Protein AF-A0AAW2UDL0-F1 (afdb_monomer)

Structure (mmCIF, N/CA/C/O backbone):
data_AF-A0AAW2UDL0-F1
#
_entry.id   AF-A0AAW2UDL0-F1
#
loop_
_atom_site.group_PDB
_atom_site.id
_atom_site.type_symbol
_atom_site.label_atom_id
_atom_site.label_alt_id
_atom_site.label_comp_id
_atom_site.label_asym_id
_atom_site.label_entity_id
_atom_site.label_seq_id
_atom_site.pdbx_PDB_ins_code
_atom_site.Cartn_x
_atom_site.Cartn_y
_atom_site.Cartn_z
_atom_site.occupancy
_atom_site.B_iso_or_equiv
_atom_site.auth_seq_id
_atom_site.auth_comp_id
_atom_site.auth_asym_id
_atom_site.auth_atom_id
_atom_site.pdbx_PDB_model_num
ATOM 1 N N . MET A 1 1 ? 41.421 32.256 -3.569 1.00 48.69 1 MET A N 1
ATOM 2 C CA . MET A 1 1 ? 40.067 32.430 -3.010 1.00 48.69 1 MET A CA 1
ATOM 3 C C . MET A 1 1 ? 39.807 31.279 -2.052 1.00 48.69 1 MET A C 1
ATOM 5 O O . MET A 1 1 ? 39.767 30.154 -2.534 1.00 48.69 1 MET A O 1
ATOM 9 N N . PRO A 1 2 ? 39.757 31.493 -0.729 1.00 53.81 2 PRO A N 1
ATOM 10 C CA . PRO A 1 2 ? 39.300 30.466 0.198 1.00 53.81 2 PRO A CA 1
ATOM 11 C C . PRO A 1 2 ? 37.791 30.617 0.432 1.00 53.81 2 PRO A C 1
ATOM 13 O O . PRO A 1 2 ? 37.348 31.659 0.911 1.00 53.81 2 PRO A O 1
ATOM 16 N N . ASP A 1 3 ? 37.017 29.584 0.100 1.00 53.47 3 ASP A N 1
ATOM 17 C CA . ASP A 1 3 ? 35.595 29.523 0.437 1.00 53.47 3 ASP A CA 1
ATOM 18 C C . ASP A 1 3 ? 35.399 28.973 1.854 1.00 53.47 3 ASP A C 1
ATOM 20 O O . ASP A 1 3 ? 35.857 27.890 2.226 1.00 53.47 3 ASP A O 1
ATOM 24 N N . THR A 1 4 ? 34.703 29.778 2.647 1.00 53.41 4 THR A N 1
ATOM 25 C CA . THR A 1 4 ? 34.281 29.541 4.024 1.00 53.41 4 THR A CA 1
ATOM 26 C C . THR A 1 4 ? 33.245 28.416 4.083 1.00 53.41 4 THR A C 1
ATOM 28 O O . THR A 1 4 ? 32.127 28.572 3.596 1.00 53.41 4 THR A O 1
ATOM 31 N N . ILE A 1 5 ? 33.566 27.297 4.740 1.00 58.00 5 ILE A N 1
ATOM 32 C CA . ILE A 1 5 ? 32.572 26.263 5.065 1.00 58.00 5 ILE A CA 1
ATOM 33 C C . ILE A 1 5 ? 31.777 26.711 6.294 1.00 58.00 5 ILE A C 1
ATOM 35 O O . ILE A 1 5 ? 32.254 26.694 7.431 1.00 58.00 5 ILE A O 1
ATOM 39 N N . GLN A 1 6 ? 30.540 27.126 6.037 1.00 52.53 6 GLN A N 1
ATOM 40 C CA . GLN A 1 6 ? 29.560 27.502 7.042 1.00 52.53 6 GLN A CA 1
ATOM 41 C C . GLN A 1 6 ? 28.995 26.257 7.741 1.00 52.53 6 GLN A C 1
ATOM 43 O O . GLN A 1 6 ? 28.518 25.310 7.119 1.00 52.53 6 GLN A O 1
ATOM 48 N N . LYS A 1 7 ? 29.083 26.281 9.072 1.00 53.25 7 LYS A N 1
ATOM 49 C CA . LYS A 1 7 ? 28.625 25.252 10.009 1.00 53.25 7 LYS A CA 1
ATOM 50 C C . LYS A 1 7 ? 27.123 24.988 9.868 1.00 53.25 7 LYS A C 1
ATOM 52 O O . LYS A 1 7 ? 26.339 25.932 9.866 1.00 53.25 7 LYS 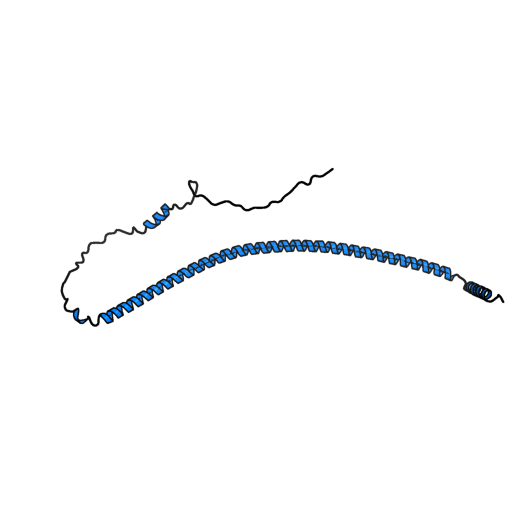A O 1
ATOM 57 N N . HIS A 1 8 ? 26.717 2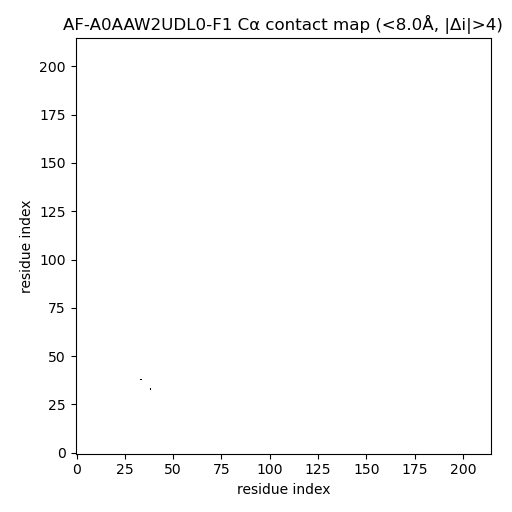3.721 9.927 1.00 50.22 8 HIS A N 1
ATOM 58 C CA . HIS A 1 8 ? 25.362 23.368 10.350 1.00 50.22 8 HIS A CA 1
ATOM 59 C C . HIS A 1 8 ? 25.405 22.156 11.288 1.00 50.22 8 HIS A C 1
ATOM 61 O O . HIS A 1 8 ? 25.568 21.015 10.864 1.00 50.22 8 HIS A O 1
ATOM 67 N N . VAL A 1 9 ? 25.283 22.416 12.591 1.00 48.56 9 VAL A N 1
ATOM 68 C CA . VAL A 1 9 ? 25.069 21.390 13.620 1.00 48.56 9 VAL A CA 1
ATOM 69 C C . VAL A 1 9 ? 23.562 21.166 13.716 1.00 48.56 9 VAL A C 1
ATOM 71 O O . VAL A 1 9 ? 22.813 22.111 13.956 1.00 48.56 9 VAL A O 1
ATOM 74 N N . SER A 1 10 ? 23.096 19.935 13.499 1.00 43.62 10 SER A N 1
ATOM 75 C CA . SER A 1 10 ? 21.690 19.573 13.704 1.00 43.62 10 SER A CA 1
ATOM 76 C C . SER A 1 10 ? 21.521 19.009 15.111 1.00 43.62 10 SER A C 1
ATOM 78 O O . SER A 1 10 ? 21.898 17.873 15.379 1.00 43.62 10 SER A O 1
ATOM 80 N N . SER A 1 11 ? 20.972 19.821 16.012 1.00 45.41 11 SER A N 1
ATOM 81 C CA . SER A 1 11 ? 20.570 19.399 17.353 1.00 45.41 11 SER A CA 1
ATOM 82 C C . SER A 1 11 ? 19.048 19.267 17.368 1.00 45.41 11 SER A C 1
ATOM 84 O O . SER A 1 11 ? 18.330 20.265 17.399 1.00 45.41 11 SER A O 1
ATOM 86 N N . ARG A 1 12 ? 18.539 18.035 17.267 1.00 43.25 12 ARG A N 1
ATOM 87 C CA . ARG A 1 12 ? 17.107 17.725 17.387 1.00 43.25 12 ARG A CA 1
ATOM 88 C C . ARG A 1 12 ? 16.865 17.001 18.707 1.00 43.25 12 ARG A C 1
ATOM 90 O O . ARG A 1 12 ? 16.790 15.780 18.736 1.00 43.25 12 ARG A O 1
ATOM 97 N N . HIS A 1 13 ? 16.716 17.766 19.783 1.00 41.25 13 HIS A N 1
ATOM 98 C CA . HIS A 1 13 ? 15.962 17.310 20.947 1.00 41.25 13 HIS A CA 1
ATOM 99 C C . HIS A 1 13 ? 14.576 17.964 20.867 1.00 41.25 13 HIS A C 1
ATOM 101 O O . HIS A 1 13 ? 14.466 19.172 20.679 1.00 41.25 13 HIS A O 1
ATOM 107 N N . ASN A 1 14 ? 13.517 17.162 20.920 1.00 45.75 14 ASN A N 1
ATOM 108 C CA . ASN A 1 14 ? 12.148 17.635 21.108 1.00 45.75 14 ASN A CA 1
ATOM 109 C C . ASN A 1 14 ? 11.547 16.782 22.223 1.00 45.75 14 ASN A C 1
ATOM 111 O O . ASN A 1 14 ? 10.955 15.738 21.968 1.00 45.75 14 ASN A O 1
ATOM 115 N N . THR A 1 15 ? 11.739 17.234 23.459 1.00 52.75 15 THR A N 1
ATOM 116 C CA . THR A 1 15 ? 11.020 16.731 24.630 1.00 52.75 15 THR A CA 1
ATOM 117 C C . THR A 1 15 ? 10.207 17.901 25.173 1.00 52.75 15 THR A C 1
ATOM 119 O O . THR A 1 15 ? 10.811 18.857 25.662 1.00 52.75 15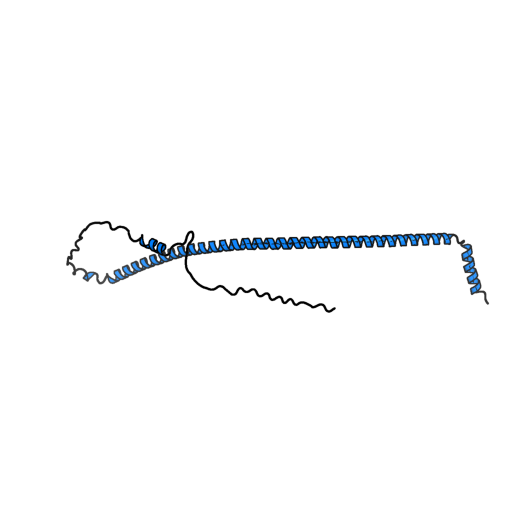 THR A O 1
ATOM 122 N N . PRO A 1 16 ? 8.865 17.894 25.104 1.00 46.72 16 PRO A N 1
ATOM 123 C CA . PRO A 1 16 ? 8.081 18.912 25.780 1.00 46.72 16 PRO A CA 1
ATOM 124 C C . PRO A 1 16 ? 8.011 18.563 27.271 1.00 46.72 16 PRO A C 1
ATOM 126 O O . PRO A 1 16 ? 7.140 17.826 27.725 1.00 46.72 16 PRO A O 1
ATOM 129 N N . ALA A 1 17 ? 8.958 19.099 28.038 1.00 51.66 17 ALA A N 1
ATOM 130 C CA . ALA A 1 17 ? 8.873 19.178 29.488 1.00 51.66 17 ALA A CA 1
ATOM 131 C C . ALA A 1 17 ? 8.087 20.439 29.866 1.00 51.66 17 ALA A C 1
ATOM 133 O O . ALA A 1 17 ? 8.669 21.512 29.990 1.00 51.66 17 ALA A O 1
ATOM 134 N N . ASN A 1 18 ? 6.762 20.321 29.980 1.00 44.25 18 ASN A N 1
ATOM 135 C CA . ASN A 1 18 ? 5.931 21.115 30.894 1.00 44.25 18 ASN A CA 1
ATOM 136 C C . ASN A 1 18 ? 4.449 20.841 30.642 1.00 44.25 18 ASN A C 1
ATOM 138 O O . ASN A 1 18 ? 3.959 21.155 29.557 1.00 44.25 18 ASN A O 1
ATOM 142 N N . ARG A 1 19 ? 3.742 20.344 31.665 1.00 44.38 19 ARG A N 1
ATOM 143 C CA . ARG A 1 19 ? 2.422 20.840 32.102 1.00 44.38 19 ARG A CA 1
ATOM 144 C C . ARG A 1 19 ? 1.893 19.987 33.256 1.00 44.38 19 ARG A C 1
ATOM 146 O O . ARG A 1 19 ? 1.116 19.062 33.054 1.00 44.38 19 ARG A O 1
ATOM 153 N N . SER A 1 20 ? 2.290 20.372 34.466 1.00 43.97 20 SER A N 1
ATOM 154 C CA . SER A 1 20 ? 1.545 20.081 35.692 1.00 43.97 20 SER A CA 1
ATOM 155 C C . SER A 1 20 ? 1.276 21.394 36.443 1.00 43.97 20 SER A C 1
ATOM 157 O O . SER A 1 20 ? 2.227 22.076 36.813 1.00 43.97 20 SER A O 1
ATOM 159 N N . GLY A 1 21 ? -0.016 21.693 36.673 1.00 43.59 21 GLY A N 1
ATOM 160 C CA . GLY A 1 21 ? -0.586 22.650 37.655 1.00 43.59 21 GLY A CA 1
ATOM 161 C C . GLY A 1 21 ? -0.938 24.068 37.148 1.00 43.59 21 GLY A C 1
ATOM 162 O O . GLY A 1 21 ? -0.302 24.505 36.189 1.00 43.59 21 GLY A O 1
ATOM 163 N N . PRO A 1 22 ? -1.879 24.835 37.773 1.00 40.44 22 PRO A N 1
ATOM 164 C CA . PRO A 1 22 ? -2.769 24.570 38.928 1.00 40.44 22 PRO A CA 1
ATOM 165 C C . PRO A 1 22 ? -4.287 24.881 38.686 1.00 40.44 22 PRO A C 1
ATOM 167 O O . PRO A 1 22 ? -4.697 25.246 37.589 1.00 40.44 22 PRO A O 1
ATOM 170 N N . LEU A 1 23 ? -5.124 24.698 39.724 1.00 42.41 23 LEU A N 1
ATOM 171 C CA . LEU A 1 23 ? -6.604 24.727 39.751 1.00 42.41 23 LEU A CA 1
ATOM 172 C C . LEU A 1 23 ? -7.252 26.127 40.003 1.00 42.41 23 LEU A C 1
ATOM 174 O O . LEU A 1 23 ? -6.928 26.751 41.007 1.00 42.41 23 LEU A O 1
ATOM 178 N N . THR A 1 24 ? -8.283 26.484 39.199 1.00 39.62 24 THR A N 1
ATOM 179 C CA . THR A 1 24 ? -9.466 27.400 39.431 1.00 39.62 24 THR A CA 1
ATOM 180 C C . THR A 1 24 ? -9.240 28.922 39.673 1.00 39.62 24 THR A C 1
ATOM 182 O O . THR A 1 24 ? -8.106 29.260 40.002 1.00 39.62 24 THR A O 1
ATOM 185 N N . PRO A 1 25 ? -10.239 29.867 39.589 1.00 45.94 25 PRO A N 1
ATOM 186 C CA . PRO A 1 25 ? -11.700 29.798 39.271 1.00 45.94 25 PRO A CA 1
ATOM 187 C C . PRO A 1 25 ? -12.302 30.918 38.320 1.00 45.94 25 PRO A C 1
ATOM 189 O O . PRO A 1 25 ? -11.629 31.896 38.015 1.00 45.94 25 PRO A O 1
ATOM 192 N N . THR A 1 26 ? -13.612 30.801 37.963 1.00 34.69 26 THR A N 1
ATOM 193 C CA . THR A 1 26 ? -14.608 31.877 37.572 1.00 34.69 26 THR A CA 1
ATOM 194 C C . THR A 1 26 ? -14.520 32.462 36.124 1.00 34.69 26 THR A C 1
ATOM 196 O O . THR A 1 26 ? -13.426 32.758 35.677 1.00 34.69 26 THR A O 1
ATOM 199 N N . SER A 1 27 ? -15.544 32.743 35.283 1.00 38.56 27 SER A N 1
ATOM 200 C CA . SER A 1 27 ? -17.025 32.649 35.256 1.00 38.56 27 SER A CA 1
ATOM 201 C C . SER A 1 27 ? -17.573 32.977 33.835 1.00 38.56 27 SER A C 1
ATOM 203 O O . SER A 1 27 ? -17.142 33.961 33.247 1.00 38.56 27 SER A O 1
ATOM 205 N N . ILE A 1 28 ? -18.577 32.197 33.396 1.00 43.19 28 ILE A N 1
ATOM 206 C CA . ILE A 1 28 ? -19.764 32.492 32.545 1.00 43.19 28 ILE A CA 1
ATOM 207 C C . ILE A 1 28 ? -19.562 32.984 31.094 1.00 43.19 28 ILE A C 1
ATOM 209 O O . ILE A 1 28 ? -19.355 34.166 30.849 1.00 43.19 28 ILE A O 1
ATOM 213 N N . ASP A 1 29 ? -19.798 32.077 30.132 1.00 42.06 29 ASP A N 1
ATOM 214 C CA . ASP A 1 29 ? -21.007 32.150 29.289 1.00 42.06 29 ASP A CA 1
ATOM 215 C C . ASP A 1 29 ? -21.342 30.783 28.645 1.00 42.06 29 ASP A C 1
ATOM 217 O O . ASP A 1 29 ? -20.491 30.146 28.028 1.00 42.06 29 ASP A O 1
ATOM 221 N N . GLY A 1 30 ? -22.597 30.340 28.791 1.00 43.38 30 GLY A N 1
ATOM 222 C CA . GLY A 1 30 ? -23.242 29.369 27.894 1.00 43.38 30 GLY A CA 1
ATOM 223 C C . GLY A 1 30 ? -23.089 27.858 28.157 1.00 43.38 30 GLY A C 1
ATOM 224 O O . GLY A 1 30 ? -22.257 27.194 27.553 1.00 43.38 30 GLY A O 1
ATOM 225 N N . SER A 1 31 ? -24.070 27.300 28.880 1.00 53.78 31 SER A N 1
ATOM 226 C CA . SER A 1 31 ? -24.643 25.946 28.704 1.00 53.78 31 SER A CA 1
ATOM 227 C C . SER A 1 31 ? -23.892 24.720 29.277 1.00 53.78 31 SER A C 1
ATOM 229 O O . SER A 1 31 ? -22.939 24.206 28.703 1.00 53.78 31 SER A O 1
ATOM 231 N N . ASN A 1 32 ? -24.506 24.146 30.327 1.00 48.69 32 ASN A N 1
ATOM 232 C CA . ASN A 1 32 ? -24.414 22.752 30.817 1.00 48.69 32 ASN A CA 1
ATOM 233 C C . ASN A 1 32 ? -23.348 22.401 31.874 1.00 48.69 32 ASN A C 1
ATOM 235 O O . ASN A 1 32 ? -22.761 21.320 31.833 1.00 48.69 32 ASN A O 1
ATOM 239 N N . THR A 1 33 ? -23.164 23.243 32.890 1.00 44.75 33 THR A N 1
ATOM 240 C CA . THR A 1 33 ? -22.473 22.850 34.131 1.00 44.75 33 THR A CA 1
ATOM 241 C C . THR A 1 33 ? -23.484 22.389 35.177 1.00 44.75 33 THR A C 1
ATOM 243 O O . THR A 1 33 ? -24.282 23.188 35.660 1.00 44.75 33 THR A O 1
ATOM 246 N N . ILE A 1 34 ? -23.459 21.100 35.515 1.00 53.41 34 ILE A N 1
ATOM 247 C CA . ILE A 1 34 ? -24.259 20.521 36.600 1.00 53.41 34 ILE A CA 1
ATOM 248 C C . ILE A 1 34 ? -23.704 21.054 37.925 1.00 53.41 34 ILE A C 1
ATOM 250 O O . ILE A 1 34 ? -22.555 20.784 38.277 1.00 53.41 34 ILE A O 1
ATOM 254 N N . ASP A 1 35 ? -24.514 21.845 38.620 1.00 54.66 35 ASP A N 1
ATOM 255 C CA . ASP A 1 35 ? -24.216 22.414 39.930 1.00 54.66 35 ASP A CA 1
ATOM 256 C C . ASP A 1 35 ? -24.215 21.301 40.995 1.00 54.66 35 ASP A C 1
ATOM 258 O O . ASP A 1 35 ? -25.175 20.539 41.128 1.00 54.66 35 ASP A O 1
ATOM 262 N N . ILE A 1 36 ? -23.119 21.183 41.749 1.00 60.16 36 ILE A N 1
ATOM 263 C CA . ILE A 1 36 ? -22.924 20.163 42.794 1.00 60.16 36 ILE A CA 1
ATOM 264 C C . ILE A 1 36 ? -23.954 20.306 43.928 1.00 60.16 36 ILE A C 1
ATOM 266 O O . ILE A 1 36 ? -24.254 19.322 44.606 1.00 60.16 36 ILE A O 1
ATOM 270 N N . THR A 1 37 ? -24.558 21.485 44.097 1.00 61.47 37 THR A N 1
ATOM 271 C CA . THR A 1 37 ? -25.650 21.693 45.062 1.00 61.47 37 THR A CA 1
ATOM 272 C C . THR A 1 37 ? -26.978 21.082 44.589 1.00 61.47 37 THR A C 1
ATOM 274 O O . THR A 1 37 ? -27.707 20.490 45.386 1.00 61.47 37 THR A O 1
ATOM 277 N N . GLN A 1 38 ? -27.241 21.083 43.279 1.00 55.66 38 GLN A N 1
ATOM 278 C CA . GLN A 1 38 ? -28.448 20.501 42.677 1.00 55.66 38 GLN A CA 1
ATOM 279 C C . GLN A 1 38 ? -28.467 18.960 42.775 1.00 55.66 38 GLN A C 1
ATOM 281 O O . GLN A 1 38 ? -29.529 18.337 42.834 1.00 55.66 38 GLN A O 1
ATOM 286 N N . LEU A 1 39 ? -27.289 18.326 42.867 1.00 54.44 39 LEU A N 1
ATOM 287 C CA . LEU A 1 39 ? -27.158 16.876 43.058 1.00 54.44 39 LEU A CA 1
ATOM 288 C C . LEU A 1 39 ? -27.522 16.424 44.487 1.00 54.44 39 LEU A C 1
ATOM 290 O O . LEU A 1 39 ? -27.986 15.299 44.673 1.00 54.44 39 LEU A O 1
ATOM 294 N N . GLN A 1 40 ? -27.363 17.292 45.491 1.00 50.88 40 GLN A N 1
ATOM 295 C CA . GLN A 1 40 ? -27.779 17.004 46.871 1.00 50.88 40 GLN A CA 1
ATOM 296 C C . GLN A 1 40 ? -29.289 17.197 47.073 1.00 50.88 40 GLN A C 1
ATOM 298 O O . GLN A 1 40 ? -29.906 16.461 47.846 1.00 50.88 40 GLN A O 1
ATOM 303 N N . GLU A 1 41 ? -29.910 18.106 46.321 1.00 52.44 41 GLU A N 1
ATOM 304 C CA . GLU A 1 41 ? -31.358 18.343 46.371 1.00 52.44 41 GLU A CA 1
ATOM 305 C C . GLU A 1 41 ? -32.175 17.154 45.823 1.00 52.44 41 GLU A C 1
ATOM 307 O O . GLU A 1 41 ? -33.243 16.831 46.347 1.00 52.44 41 GLU A O 1
ATOM 312 N N . CYS A 1 42 ? -31.631 16.397 44.860 1.00 48.97 42 CYS A N 1
ATOM 313 C CA . CYS A 1 42 ? -32.253 15.164 44.352 1.00 48.97 42 CYS A CA 1
ATOM 314 C C . CYS A 1 42 ? -32.277 13.996 45.359 1.00 48.97 42 CYS A C 1
ATOM 316 O O . CYS A 1 42 ? -32.993 13.016 45.134 1.00 48.97 42 CYS A O 1
ATOM 318 N N . HIS A 1 43 ? -31.542 14.074 46.474 1.00 47.75 43 HIS A N 1
ATOM 319 C CA . HIS A 1 43 ? -31.526 13.013 47.488 1.00 47.75 43 HIS A CA 1
ATOM 320 C C . HIS A 1 43 ? -32.502 13.230 48.653 1.00 47.75 43 HIS A C 1
ATOM 322 O O . HIS A 1 43 ? -32.837 12.262 49.338 1.00 47.75 43 HIS A O 1
ATOM 328 N N . LEU A 1 44 ? -33.020 14.447 48.848 1.00 54.59 44 LEU A N 1
ATOM 329 C CA . LEU A 1 44 ? -33.925 14.765 49.963 1.00 54.59 44 LEU A CA 1
ATOM 330 C C . LEU A 1 44 ? -35.412 14.604 49.610 1.00 54.59 44 LEU A C 1
ATOM 332 O O . LEU A 1 44 ? -36.223 14.320 50.488 1.00 54.59 44 LEU A O 1
ATOM 336 N N . ALA A 1 45 ? -35.775 14.635 48.324 1.00 49.09 45 ALA A N 1
ATOM 337 C CA . ALA A 1 45 ? -37.159 14.433 47.877 1.00 49.09 45 ALA A CA 1
ATOM 338 C C . ALA A 1 45 ? -37.703 13.002 48.098 1.00 49.09 45 ALA A C 1
ATOM 340 O O . ALA A 1 45 ? -38.884 12.745 47.879 1.00 49.09 45 ALA A O 1
ATOM 341 N N . LYS A 1 46 ? -36.866 12.056 48.550 1.00 47.88 46 LYS A N 1
ATOM 342 C CA . LYS A 1 46 ? -37.258 10.659 48.794 1.00 47.88 46 LYS A CA 1
ATOM 343 C C . LYS A 1 46 ? -37.575 10.323 50.258 1.00 47.88 46 LYS A C 1
ATOM 345 O O . LYS A 1 46 ? -37.854 9.161 50.545 1.00 47.88 46 LYS A O 1
ATOM 350 N N . LEU A 1 47 ? -37.561 11.310 51.163 1.00 50.28 47 LEU A N 1
ATOM 351 C CA . LEU A 1 47 ? -37.915 11.137 52.583 1.00 50.28 47 LEU A CA 1
ATOM 352 C C . LEU A 1 47 ? -39.150 11.933 53.048 1.00 50.28 47 LEU A C 1
ATOM 354 O O . LEU A 1 47 ? -39.538 11.813 54.205 1.00 50.28 47 LEU A O 1
ATOM 358 N N . GLN A 1 48 ? -39.839 12.658 52.163 1.00 49.44 48 GLN A N 1
ATOM 359 C CA . GLN A 1 48 ? -41.173 13.206 52.444 1.00 49.44 48 GLN A CA 1
ATOM 360 C C . GLN A 1 48 ? -42.253 12.405 51.706 1.00 49.44 48 GLN A C 1
ATOM 362 O O . GLN A 1 48 ? -42.851 12.859 50.735 1.00 49.44 48 GLN A O 1
ATOM 367 N N . VAL A 1 49 ? -42.533 11.199 52.201 1.00 43.84 49 VAL A N 1
ATOM 368 C CA . VAL A 1 49 ? -43.831 10.553 51.974 1.00 43.84 49 VAL A CA 1
ATOM 369 C C . VAL A 1 49 ? -44.625 10.664 53.269 1.00 43.84 49 VAL A C 1
ATOM 371 O O . VAL A 1 49 ? -44.377 9.946 54.229 1.00 43.84 49 VAL A O 1
ATOM 374 N N . GLY A 1 50 ? -45.566 11.607 53.263 1.00 40.00 50 GLY A N 1
ATOM 375 C CA . GLY A 1 50 ? -46.891 11.426 53.849 1.00 40.00 50 GLY A CA 1
ATOM 376 C C . GLY A 1 50 ? -46.984 11.298 55.365 1.00 40.00 50 GLY A C 1
ATOM 377 O O . GLY A 1 50 ? -47.237 10.219 55.887 1.00 40.00 50 GLY A O 1
ATOM 378 N N . SER A 1 51 ? -46.960 12.444 56.046 1.00 44.12 51 SER A N 1
ATOM 379 C CA . SER A 1 51 ? -47.845 12.655 57.191 1.00 44.12 51 SER A CA 1
ATOM 380 C C . SER A 1 51 ? -49.293 12.657 56.685 1.00 44.12 51 SER A C 1
ATOM 382 O O . SER A 1 51 ? -49.756 13.650 56.128 1.00 44.12 51 SER A O 1
ATOM 384 N N . THR A 1 52 ? -49.995 11.538 56.851 1.00 43.72 52 THR A N 1
ATOM 385 C CA . THR A 1 52 ? -51.462 11.485 56.847 1.00 43.72 52 THR A CA 1
ATOM 386 C C . THR A 1 52 ? -51.914 10.536 57.951 1.00 43.72 52 THR A C 1
ATOM 388 O O . THR A 1 52 ? -51.915 9.322 57.783 1.00 43.72 52 THR A O 1
ATOM 391 N N . GLN A 1 53 ? -52.216 11.129 59.106 1.00 49.03 53 GLN A N 1
ATOM 392 C CA . GLN A 1 53 ? -53.363 10.830 59.966 1.00 49.03 53 GLN A CA 1
ATOM 393 C C . GLN A 1 53 ? -54.019 9.447 59.761 1.00 49.03 53 GLN A C 1
ATOM 395 O O . GLN A 1 53 ? -54.869 9.285 58.888 1.00 49.03 53 GLN A O 1
ATOM 400 N N . PHE A 1 54 ? -53.711 8.484 60.634 1.00 39.88 54 PHE A N 1
ATOM 401 C CA . PHE A 1 54 ? -54.691 7.465 61.001 1.00 39.88 54 PHE A CA 1
ATOM 402 C C . PHE A 1 54 ? -54.643 7.185 62.506 1.00 39.88 54 PHE A C 1
ATOM 404 O O . PHE A 1 54 ? -53.669 6.677 63.049 1.00 39.88 54 PHE A O 1
ATOM 411 N N . ASP A 1 55 ? -55.718 7.675 63.105 1.00 36.44 55 ASP A N 1
ATOM 412 C CA . ASP A 1 55 ? -56.417 7.381 64.346 1.00 36.44 55 ASP A CA 1
ATOM 413 C C . ASP A 1 55 ? -55.767 6.590 65.495 1.00 36.44 55 ASP A C 1
ATOM 415 O O . ASP A 1 55 ? -55.231 5.489 65.360 1.00 36.44 55 ASP A O 1
ATOM 419 N N . SER A 1 56 ? -55.979 7.164 66.677 1.00 52.75 56 SER A N 1
ATOM 420 C CA . SER A 1 56 ? -55.839 6.555 67.990 1.00 52.75 56 SER A CA 1
ATOM 421 C C . SER A 1 56 ? -56.702 5.301 68.103 1.00 52.75 56 SER A C 1
ATOM 423 O O . SER A 1 56 ? -57.917 5.390 68.254 1.00 52.75 56 SER A O 1
ATOM 425 N N . VAL A 1 57 ? -56.071 4.132 68.190 1.00 41.69 57 VAL A N 1
ATOM 426 C CA . VAL A 1 57 ? -56.661 3.001 68.915 1.00 41.69 57 VAL A CA 1
ATOM 427 C C . VAL A 1 57 ? -55.658 2.508 69.941 1.00 41.69 57 VAL A C 1
ATOM 429 O O . VAL A 1 57 ? -54.736 1.742 69.668 1.00 41.69 57 VAL A O 1
ATOM 432 N N . THR A 1 58 ? -55.878 2.975 71.162 1.00 47.38 58 THR A N 1
ATOM 433 C CA . THR A 1 58 ? -55.441 2.371 72.413 1.00 47.38 58 THR A CA 1
ATOM 434 C C . THR A 1 58 ? -55.781 0.879 72.395 1.00 47.38 58 THR A C 1
ATOM 436 O O . THR A 1 58 ? -56.921 0.489 72.628 1.00 47.38 58 THR A O 1
ATOM 439 N N . SER A 1 59 ? -54.792 0.023 72.138 1.00 48.38 59 SER A N 1
ATOM 440 C CA . SER A 1 59 ? -54.882 -1.399 72.479 1.00 48.38 59 SER A CA 1
ATOM 441 C C . SER A 1 59 ? -54.120 -1.625 73.775 1.00 48.38 59 SER A C 1
ATOM 443 O O . SER A 1 59 ? -52.911 -1.828 73.812 1.00 48.38 59 SER A O 1
ATOM 445 N N . ASN A 1 60 ? -54.900 -1.468 74.836 1.00 43.78 60 ASN A N 1
ATOM 446 C CA . ASN A 1 60 ? -54.729 -1.930 76.202 1.00 43.78 60 ASN A CA 1
ATOM 447 C C . ASN A 1 60 ? -53.864 -3.207 76.315 1.00 43.78 60 ASN A C 1
ATOM 449 O O . ASN A 1 60 ? -54.363 -4.315 76.125 1.00 43.78 60 ASN A O 1
ATOM 453 N N . TRP A 1 61 ? -52.581 -3.061 76.659 1.00 45.22 61 TRP A N 1
ATOM 454 C CA . TRP A 1 61 ? -51.768 -4.177 77.144 1.00 45.22 61 TRP A CA 1
ATOM 455 C C . TRP A 1 61 ? -52.141 -4.428 78.605 1.00 45.22 61 TRP A C 1
ATOM 457 O O . TRP A 1 61 ? -51.620 -3.802 79.525 1.00 45.22 61 TRP A O 1
ATOM 467 N N . SER A 1 62 ? -53.110 -5.319 78.800 1.00 41.16 62 SER A N 1
ATOM 468 C CA . SER A 1 62 ? -53.468 -5.850 80.110 1.00 41.16 62 SER A CA 1
ATOM 469 C C . SER A 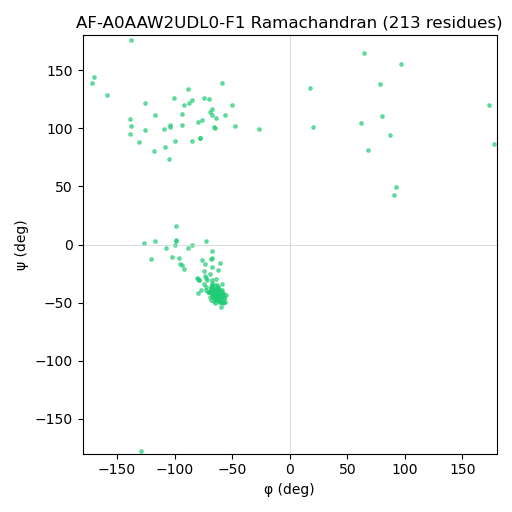1 62 ? -52.311 -6.704 80.630 1.00 41.16 62 SER A C 1
ATOM 471 O O . SER A 1 62 ? -52.030 -7.781 80.109 1.00 41.16 62 SER A O 1
ATOM 473 N N . SER A 1 63 ? -51.647 -6.210 81.675 1.00 44.91 63 SER A N 1
ATOM 474 C CA . SER A 1 63 ? -50.864 -7.034 82.591 1.00 44.91 63 SER A CA 1
ATOM 475 C C . SER A 1 63 ? -51.840 -7.951 83.327 1.00 44.91 63 SER A C 1
ATOM 477 O O . SER A 1 63 ? -52.555 -7.493 84.219 1.00 44.91 63 SER A O 1
ATOM 479 N N . ARG A 1 64 ? -51.932 -9.218 82.916 1.00 37.88 64 ARG A N 1
ATOM 480 C CA . ARG A 1 64 ? -52.554 -10.275 83.717 1.00 37.88 64 ARG A CA 1
ATOM 481 C C . ARG A 1 64 ? -51.438 -11.191 84.202 1.00 37.88 64 ARG A C 1
ATOM 483 O O . ARG A 1 64 ? -50.942 -12.022 83.449 1.00 37.88 64 ARG A O 1
ATOM 490 N N . GLU A 1 65 ? -51.033 -10.970 85.446 1.00 49.88 65 GLU A N 1
ATOM 491 C CA . GLU A 1 65 ? -50.306 -11.941 86.256 1.00 49.88 65 GLU A CA 1
ATOM 492 C C . GLU A 1 65 ? -51.228 -13.143 86.488 1.00 49.88 65 GLU A C 1
ATOM 494 O O . GLU A 1 65 ? -52.226 -13.027 87.192 1.00 49.88 65 GLU A O 1
ATOM 499 N N . GLU A 1 66 ? -50.934 -14.272 85.849 1.00 46.94 66 GLU A N 1
ATOM 500 C CA . GLU A 1 66 ? -51.254 -15.615 86.339 1.00 46.94 66 GLU A CA 1
ATOM 501 C C . GLU A 1 66 ? -50.533 -16.637 85.452 1.00 46.94 66 GLU A C 1
ATOM 503 O O . GLU A 1 66 ? -50.434 -16.438 84.245 1.00 46.94 66 GLU A O 1
ATOM 508 N N . GLU A 1 67 ? -50.073 -17.727 86.068 1.00 42.25 67 GLU A N 1
ATOM 509 C CA . GLU A 1 67 ? -49.384 -18.887 85.473 1.00 42.25 67 GLU A CA 1
ATOM 510 C C . GLU A 1 67 ? -47.839 -18.833 85.434 1.00 42.25 67 GLU A C 1
ATOM 512 O O . GLU A 1 67 ? -47.196 -19.204 84.454 1.00 42.25 67 GLU A O 1
ATOM 517 N N . GLU A 1 68 ? -47.210 -18.507 86.573 1.00 44.19 68 GLU A N 1
ATOM 518 C CA . GLU A 1 68 ? -45.836 -18.963 86.880 1.00 44.19 68 GLU A CA 1
ATOM 519 C C . GLU A 1 68 ? -45.750 -20.471 87.234 1.00 44.19 68 GLU A C 1
ATOM 521 O O . GLU A 1 68 ? -44.666 -20.979 87.517 1.00 44.19 68 GLU A O 1
ATOM 526 N N . GLU A 1 69 ? -46.848 -21.236 87.183 1.00 47.88 69 GLU A N 1
ATOM 527 C CA . GLU A 1 69 ? -46.866 -22.628 87.671 1.00 47.88 69 GLU A CA 1
ATOM 528 C C . GLU A 1 69 ? -46.652 -23.728 86.615 1.00 47.88 69 GLU A C 1
ATOM 530 O O . GLU A 1 69 ? -46.331 -24.856 86.991 1.00 47.88 69 GLU A O 1
ATOM 535 N N . ASP A 1 70 ? -46.691 -23.426 85.311 1.00 41.66 70 ASP A N 1
ATOM 536 C CA . ASP A 1 70 ? -46.513 -24.454 84.262 1.00 41.66 70 ASP A CA 1
ATOM 537 C C . ASP A 1 70 ? -45.168 -24.405 83.513 1.00 41.66 70 ASP A C 1
ATOM 539 O O . ASP A 1 70 ? -44.837 -25.304 82.732 1.00 41.66 70 ASP A O 1
ATOM 543 N N . VAL A 1 71 ? -44.301 -23.429 83.807 1.00 43.03 71 VAL A N 1
ATOM 544 C CA . VAL A 1 71 ? -42.989 -23.306 83.134 1.00 43.03 71 VAL A CA 1
ATOM 545 C C . VAL A 1 71 ? -41.983 -24.372 83.611 1.00 43.03 71 VAL A C 1
ATOM 547 O O . VAL A 1 71 ? -41.012 -24.692 82.921 1.00 43.03 71 VAL A O 1
ATOM 550 N N . SER A 1 72 ? -42.239 -25.026 84.747 1.00 52.62 72 SER A N 1
ATOM 551 C CA . SER A 1 72 ? -41.276 -25.949 85.368 1.00 52.62 72 SER A CA 1
ATOM 552 C C . SER A 1 72 ? -41.284 -27.391 84.839 1.00 52.62 72 SER A C 1
ATOM 554 O O . SER A 1 72 ? -40.448 -28.192 85.262 1.00 52.62 72 SER A O 1
ATOM 556 N N . LYS A 1 73 ? -42.142 -27.754 83.875 1.00 44.06 73 LYS A N 1
ATOM 557 C CA . LYS A 1 73 ? -42.123 -29.110 83.275 1.00 44.06 73 LYS A CA 1
ATOM 558 C C . LYS A 1 73 ? -41.471 -29.204 81.895 1.00 44.06 73 LYS A C 1
ATOM 560 O O . LYS A 1 73 ? -41.156 -30.310 81.461 1.00 44.06 73 LYS A O 1
ATOM 565 N N . SER A 1 74 ? -41.165 -28.083 81.236 1.00 48.91 74 SER A N 1
ATOM 566 C CA . SER A 1 74 ? -40.502 -28.092 79.920 1.00 48.91 74 SER A CA 1
ATOM 567 C C . SER A 1 74 ? -38.985 -27.857 79.976 1.00 48.91 74 SER A C 1
ATOM 569 O O . SER A 1 74 ? -38.341 -27.824 78.929 1.00 48.91 74 SER A O 1
ATOM 571 N N . LEU A 1 75 ? -38.361 -27.720 81.149 1.00 46.69 75 LEU A N 1
ATOM 572 C CA . LEU A 1 75 ? -36.935 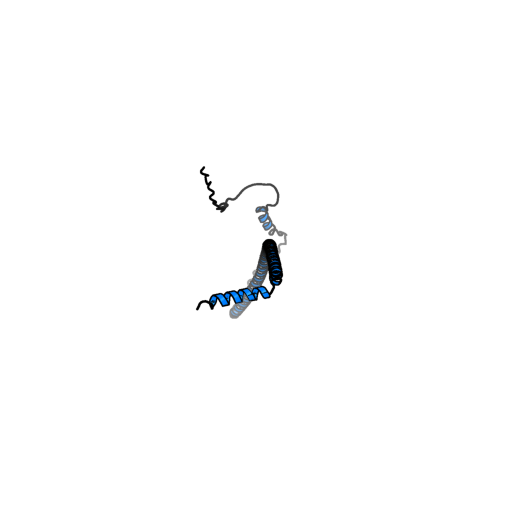-27.363 81.209 1.00 46.69 75 LEU A CA 1
ATOM 573 C C . LEU A 1 75 ? -35.998 -28.462 80.666 1.00 46.69 75 LEU A C 1
ATOM 575 O O . LEU A 1 75 ? -34.883 -28.168 80.260 1.00 46.69 75 LEU A O 1
ATOM 579 N N . ARG A 1 76 ? -36.451 -29.722 80.576 1.00 47.31 76 ARG A N 1
ATOM 580 C CA . ARG A 1 76 ? -35.630 -30.835 80.047 1.00 47.31 76 ARG A CA 1
ATOM 581 C C . ARG A 1 76 ? -35.898 -31.219 78.592 1.00 47.31 76 ARG A C 1
ATOM 583 O O . ARG A 1 76 ? -35.247 -32.119 78.077 1.00 47.31 76 ARG A O 1
ATOM 590 N N . HIS A 1 77 ? -36.830 -30.537 77.925 1.00 43.25 77 HIS A N 1
ATOM 591 C CA . HIS A 1 77 ? -37.091 -30.711 76.488 1.00 43.25 77 HIS A CA 1
ATOM 592 C C . HIS A 1 77 ? -36.904 -29.410 75.688 1.00 43.25 77 HIS A C 1
ATOM 594 O O . HIS A 1 77 ? -36.840 -29.433 74.456 1.00 43.25 77 HIS A O 1
ATOM 600 N N . PHE A 1 78 ? -36.795 -28.277 76.390 1.00 45.47 78 PHE A N 1
ATOM 601 C CA . PHE A 1 78 ? -36.578 -26.960 75.808 1.00 45.47 78 PHE A CA 1
ATOM 602 C C . PHE A 1 78 ? -35.158 -26.788 75.270 1.00 45.47 78 PHE A C 1
ATOM 604 O O . PHE A 1 78 ? -35.014 -26.207 74.208 1.00 45.47 78 PHE A O 1
ATOM 611 N N . GLU A 1 79 ? -34.135 -27.343 75.921 1.00 49.06 79 GLU A N 1
ATOM 612 C CA . GLU A 1 79 ? -32.735 -27.184 75.495 1.00 49.06 79 GLU A CA 1
ATOM 613 C C . GLU A 1 79 ? -32.454 -27.923 74.170 1.00 49.06 79 GLU A C 1
ATOM 615 O O . GLU A 1 79 ? -31.974 -27.333 73.210 1.00 49.06 79 GLU A O 1
ATOM 620 N N . MET A 1 80 ? -32.923 -29.169 74.029 1.00 47.34 80 MET A N 1
ATOM 621 C CA . MET A 1 80 ? -32.812 -29.934 72.773 1.00 47.34 80 MET A CA 1
ATOM 622 C C . MET A 1 80 ? -33.672 -29.342 71.635 1.00 47.34 80 MET A C 1
ATOM 624 O O . MET A 1 80 ? -33.299 -29.379 70.462 1.00 47.34 80 MET A O 1
ATOM 628 N N . SER A 1 81 ? -34.843 -28.782 71.963 1.00 53.12 81 SER A N 1
ATOM 629 C CA . SER A 1 81 ? -35.739 -28.148 70.986 1.00 53.12 81 SER A CA 1
ATOM 630 C C . SER A 1 81 ? -35.289 -26.738 70.591 1.00 53.12 81 SER A C 1
ATOM 632 O O . SER A 1 81 ? -35.544 -26.327 69.459 1.00 53.12 81 SER A O 1
ATOM 634 N N . SER A 1 82 ? -34.633 -25.994 71.485 1.00 55.56 82 SER A N 1
ATOM 635 C CA . SER A 1 82 ? -34.095 -24.656 71.229 1.00 55.56 82 SER A CA 1
ATOM 636 C C . SER A 1 82 ? -32.805 -24.729 70.418 1.00 55.56 82 SER A C 1
ATOM 638 O O . SER A 1 82 ? -32.679 -23.969 69.463 1.00 55.56 82 SER A O 1
ATOM 640 N N . GLU A 1 83 ? -31.923 -25.696 70.685 1.00 57.78 83 GLU A N 1
ATOM 641 C CA . GLU A 1 83 ? -30.740 -25.995 69.865 1.00 57.78 83 GLU A CA 1
ATOM 642 C C . GLU A 1 83 ? -31.153 -26.434 68.445 1.00 57.78 83 GLU A C 1
ATOM 644 O O . GLU A 1 83 ? -30.627 -25.940 67.446 1.00 57.78 83 GLU A O 1
ATOM 649 N N . CYS A 1 84 ? -32.180 -27.290 68.327 1.00 55.22 84 CYS A N 1
ATOM 650 C CA . CYS A 1 84 ? -32.763 -27.703 67.043 1.00 55.22 84 CYS A CA 1
ATOM 651 C C . CYS A 1 84 ? -33.441 -26.533 66.298 1.00 55.22 84 CYS A C 1
ATOM 653 O O . CYS A 1 84 ? -33.256 -26.359 65.095 1.00 55.22 84 CYS A O 1
ATOM 655 N N . ARG A 1 85 ? -34.189 -25.664 66.994 1.00 59.22 85 ARG A N 1
ATOM 656 C CA . ARG A 1 85 ? -34.782 -24.461 66.376 1.00 59.22 85 ARG A CA 1
ATOM 657 C C . ARG A 1 85 ? -33.735 -23.429 65.966 1.00 59.22 85 ARG A C 1
ATOM 659 O O . ARG A 1 85 ? -33.896 -22.810 64.914 1.00 59.22 85 ARG A O 1
ATOM 666 N N . ARG A 1 86 ? -32.685 -23.235 66.770 1.00 60.97 86 ARG A N 1
ATOM 667 C CA . ARG A 1 86 ? -31.564 -22.335 66.467 1.00 60.97 86 ARG A CA 1
ATOM 668 C C . ARG A 1 86 ? -30.778 -22.833 65.262 1.00 60.97 86 ARG A C 1
ATOM 670 O O . ARG A 1 86 ? -30.630 -22.071 64.318 1.00 60.97 86 ARG A O 1
ATOM 677 N N . SER A 1 87 ? -30.404 -24.110 65.227 1.00 63.31 87 SER A N 1
ATOM 678 C CA . SER A 1 87 ? -29.681 -24.711 64.093 1.00 63.31 87 SER A CA 1
ATOM 679 C C . SER A 1 87 ? -30.481 -24.686 62.783 1.00 63.31 87 SER A C 1
ATOM 681 O O . SER A 1 87 ? -29.929 -24.360 61.733 1.00 63.31 87 SER A O 1
ATOM 683 N N . VAL A 1 88 ? -31.797 -24.933 62.815 1.00 66.88 88 VAL A N 1
ATOM 684 C CA . VAL A 1 88 ? -32.663 -24.797 61.624 1.00 66.88 88 VAL A CA 1
ATOM 685 C C . VAL A 1 88 ? -32.806 -23.332 61.180 1.00 66.88 88 VAL A C 1
ATOM 687 O O . VAL A 1 88 ? -32.863 -23.055 59.980 1.00 66.88 88 VAL A O 1
ATOM 690 N N . SER A 1 89 ? -32.843 -22.384 62.122 1.00 65.94 89 SER A N 1
ATOM 691 C CA . SER A 1 89 ? -32.922 -20.945 61.821 1.00 65.94 89 SER A CA 1
ATOM 692 C C . SER A 1 89 ? -31.599 -20.391 61.280 1.00 65.94 89 SER A C 1
ATOM 694 O O . SER A 1 89 ? -31.607 -19.609 60.329 1.00 65.94 89 SER A O 1
ATOM 696 N N . GLU A 1 90 ? -30.463 -20.836 61.818 1.00 63.84 90 GLU A N 1
ATOM 697 C CA . GLU A 1 90 ? -29.122 -20.524 61.308 1.00 63.84 90 GLU A CA 1
ATOM 698 C C . GLU A 1 90 ? -28.891 -21.148 59.927 1.00 63.84 90 GLU A C 1
ATOM 700 O O . GLU A 1 90 ? -28.421 -20.460 59.026 1.00 63.84 90 GLU A O 1
ATOM 705 N N . SER A 1 91 ? -29.312 -22.399 59.706 1.00 73.50 91 SER A N 1
ATOM 706 C CA . SER A 1 91 ? -29.238 -23.058 58.392 1.00 73.50 91 SER A CA 1
ATOM 707 C C . SER A 1 91 ? -30.059 -22.321 57.327 1.00 73.50 91 SER A C 1
ATOM 709 O O . SER A 1 91 ? -29.570 -22.071 56.221 1.00 73.50 91 SER A O 1
ATOM 711 N N . ARG A 1 92 ? -31.282 -21.888 57.667 1.00 71.88 92 ARG A N 1
ATOM 712 C CA . ARG A 1 92 ? -32.092 -21.036 56.782 1.00 71.88 92 ARG A CA 1
ATOM 713 C C . ARG A 1 92 ? -31.425 -19.687 56.515 1.00 71.88 92 ARG A C 1
ATOM 715 O O . ARG A 1 92 ? -31.402 -19.263 55.365 1.00 71.88 92 ARG A O 1
ATOM 722 N N . SER A 1 93 ? -30.875 -19.035 57.537 1.00 71.56 93 SER A N 1
ATOM 723 C CA . SER A 1 93 ? -30.200 -17.736 57.390 1.00 71.56 93 SER A CA 1
ATOM 724 C C . SER A 1 93 ? -28.958 -17.832 56.497 1.00 71.56 93 SER A C 1
ATOM 726 O O . SER A 1 93 ? -28.790 -17.013 55.598 1.00 71.56 93 SER A O 1
ATOM 728 N N . CYS A 1 94 ? -28.154 -18.883 56.673 1.00 74.00 94 CYS A N 1
ATOM 729 C CA . CYS A 1 94 ? -26.997 -19.182 55.829 1.00 74.00 94 CYS A CA 1
ATOM 730 C C . CYS A 1 94 ? -27.409 -19.405 54.363 1.00 74.00 94 CYS A C 1
ATOM 732 O O . CYS A 1 94 ? -26.834 -18.807 53.458 1.00 74.00 94 CYS A O 1
ATOM 734 N N . THR A 1 95 ? -28.481 -20.172 54.128 1.00 83.00 95 THR A N 1
ATOM 735 C CA . THR A 1 95 ? -29.001 -20.425 52.770 1.00 83.00 95 THR A CA 1
ATOM 736 C C . THR A 1 95 ? -29.431 -19.128 52.069 1.00 83.00 95 THR A C 1
ATOM 738 O O . THR A 1 95 ? -29.130 -18.929 50.893 1.00 83.00 95 THR A O 1
ATOM 741 N N . TRP A 1 96 ? -30.104 -18.217 52.783 1.00 89.44 96 TRP A N 1
ATOM 742 C CA . TRP A 1 96 ? -30.488 -16.908 52.238 1.00 89.44 96 TRP A CA 1
ATOM 743 C C . TRP A 1 96 ? -29.273 -16.026 51.932 1.00 89.44 96 TRP A C 1
ATOM 745 O O . TRP A 1 96 ? -29.229 -15.396 50.877 1.00 89.44 96 TRP A O 1
ATOM 755 N N . GLU A 1 97 ? -28.269 -16.004 52.811 1.00 86.88 97 GLU A N 1
ATOM 756 C CA . GLU A 1 97 ? -27.035 -15.245 52.593 1.00 86.88 97 GLU A CA 1
ATOM 757 C C . GLU A 1 97 ? -26.258 -15.755 51.366 1.00 86.88 97 GLU A C 1
ATOM 759 O O . GLU A 1 97 ? -25.782 -14.965 50.544 1.00 86.88 97 GLU A O 1
ATOM 764 N N . GLU A 1 98 ? -26.155 -17.074 51.200 1.00 85.94 98 GLU A N 1
ATOM 765 C CA . GLU A 1 98 ? -25.524 -17.704 50.036 1.00 85.94 98 GLU A CA 1
ATOM 766 C C . GLU A 1 98 ? -26.284 -17.418 48.730 1.00 85.94 98 GLU A C 1
ATOM 768 O O . GLU A 1 98 ? -25.671 -17.139 47.689 1.00 85.94 98 GLU A O 1
ATOM 773 N N . GLU A 1 99 ? -27.619 -17.422 48.766 1.00 89.25 99 GLU A N 1
ATOM 774 C CA . GLU A 1 99 ? -28.440 -17.080 47.605 1.00 89.25 99 GLU A CA 1
ATOM 775 C C . GLU A 1 99 ? -28.285 -15.597 47.217 1.00 89.25 99 GLU A C 1
ATOM 777 O O . GLU A 1 99 ? -28.147 -15.269 46.031 1.00 89.25 99 GLU A O 1
ATOM 782 N N . GLU A 1 100 ? -28.233 -14.698 48.204 1.00 91.00 100 GLU A N 1
ATOM 783 C CA . GLU A 1 100 ? -28.006 -13.260 48.014 1.00 91.00 100 GLU A CA 1
ATOM 784 C C . GLU A 1 100 ? -26.614 -12.994 47.408 1.00 91.00 100 GLU A C 1
ATOM 786 O O . GLU A 1 100 ? -26.480 -12.275 46.407 1.00 91.00 100 GLU A O 1
ATOM 791 N N . LYS A 1 101 ? -25.573 -13.658 47.936 1.00 92.50 101 LYS A N 1
ATOM 792 C CA . LYS A 1 101 ? -24.205 -13.627 47.386 1.00 92.50 101 LYS A CA 1
ATOM 793 C C . LYS A 1 101 ? -24.176 -14.116 45.940 1.00 92.50 101 LYS A C 1
ATOM 795 O O . LYS A 1 101 ? -23.563 -13.479 45.080 1.00 92.50 101 LYS A O 1
ATOM 800 N N . THR A 1 102 ? -24.893 -15.197 45.634 1.00 94.25 102 THR A N 1
ATOM 801 C CA . THR A 1 102 ? -24.981 -15.745 44.272 1.00 94.25 102 THR A CA 1
ATOM 802 C C . THR A 1 102 ? -25.672 -14.771 43.313 1.00 94.25 102 THR A C 1
ATOM 804 O O . THR A 1 102 ? -25.203 -14.563 42.188 1.00 94.25 102 THR A O 1
ATOM 807 N N . LYS A 1 103 ? -26.761 -14.119 43.743 1.00 95.44 103 LYS A N 1
ATOM 808 C CA . LYS A 1 103 ? -27.456 -13.083 42.957 1.00 95.44 103 LYS A CA 1
ATOM 809 C C . LYS A 1 103 ? -26.546 -11.884 42.683 1.00 95.44 103 LYS A C 1
ATOM 811 O O . LYS A 1 103 ? -26.501 -11.416 41.542 1.00 95.44 103 LYS A O 1
ATOM 816 N N . SER A 1 104 ? -25.805 -11.423 43.692 1.00 95.25 104 SER A N 1
ATOM 817 C CA . SER A 1 104 ? -24.829 -10.334 43.561 1.00 95.25 104 SER A CA 1
ATOM 818 C C . SER A 1 104 ? -23.711 -10.692 42.577 1.00 95.25 104 SER A C 1
ATOM 820 O O . SER A 1 104 ? -23.477 -9.962 41.612 1.00 95.25 104 SER A O 1
ATOM 822 N N . CYS A 1 105 ? -23.118 -11.881 42.720 1.00 96.62 105 CYS A N 1
ATOM 823 C CA . CYS A 1 105 ? -22.080 -12.383 41.820 1.00 96.62 105 CYS A CA 1
ATOM 824 C C . CYS A 1 105 ? -22.561 -12.435 40.360 1.00 96.62 105 CYS A C 1
ATOM 826 O O . CYS A 1 105 ? -21.879 -11.956 39.455 1.00 96.62 105 CYS A O 1
ATOM 828 N N . ARG A 1 106 ? -23.789 -12.915 40.114 1.00 96.81 106 ARG A N 1
ATOM 829 C CA . ARG A 1 106 ? -24.374 -12.923 38.761 1.00 96.81 106 ARG A CA 1
ATOM 830 C C . ARG A 1 106 ? -24.580 -11.521 38.185 1.00 96.81 106 ARG A C 1
ATOM 832 O O . ARG A 1 106 ? -24.477 -11.352 36.974 1.00 96.81 106 ARG A O 1
ATOM 839 N N . ARG A 1 107 ? -24.914 -10.518 39.004 1.00 97.50 107 ARG A N 1
ATOM 840 C CA . ARG A 1 107 ? -25.013 -9.120 38.541 1.00 97.50 107 ARG A CA 1
ATOM 841 C C . ARG A 1 107 ? -23.635 -8.583 38.178 1.00 97.50 107 ARG A C 1
ATOM 843 O O . ARG A 1 107 ? -23.480 -8.069 37.077 1.00 97.50 107 ARG A O 1
ATOM 850 N N . 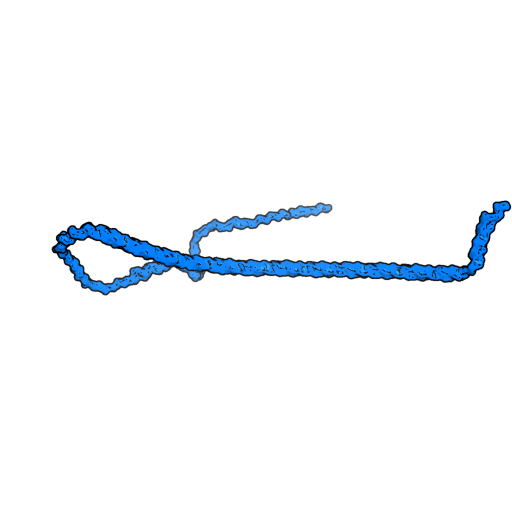TYR A 1 108 ? -22.653 -8.795 39.049 1.00 98.12 108 TYR A N 1
ATOM 851 C CA . TYR A 1 108 ? -21.269 -8.397 38.815 1.00 98.12 108 TYR A CA 1
ATOM 852 C C . TYR A 1 108 ? -20.711 -8.992 37.514 1.00 98.12 108 TYR A C 1
ATOM 854 O O . TYR A 1 108 ? -20.260 -8.247 36.653 1.00 98.12 108 TYR A O 1
ATOM 862 N N . GLN A 1 109 ? -20.867 -10.301 37.292 1.00 98.56 109 GLN A N 1
ATOM 863 C CA . GLN A 1 109 ? -20.400 -10.953 36.060 1.00 98.56 109 GLN A CA 1
ATOM 864 C C . GLN A 1 109 ? -21.030 -10.372 34.784 1.00 98.56 109 GLN A C 1
ATOM 866 O O . GLN A 1 109 ? -20.375 -10.316 33.744 1.00 98.56 109 GLN A O 1
ATOM 871 N N . ARG A 1 110 ? -22.294 -9.924 34.833 1.00 98.56 110 ARG A N 1
ATOM 872 C CA . ARG A 1 110 ? -22.919 -9.256 33.679 1.00 98.56 110 ARG A CA 1
ATOM 873 C C . ARG A 1 110 ? -22.320 -7.880 33.426 1.00 98.56 110 ARG A C 1
ATOM 875 O O . ARG A 1 110 ? -22.131 -7.530 32.265 1.00 98.56 110 ARG A O 1
ATOM 882 N N . GLU A 1 111 ? -22.051 -7.107 34.473 1.00 98.44 111 GLU A N 1
ATOM 883 C CA . GLU A 1 111 ? -21.402 -5.802 34.318 1.00 98.44 111 GLU A CA 1
ATOM 884 C C . GLU A 1 111 ? -19.964 -5.955 33.809 1.00 98.44 111 GLU A C 1
ATOM 886 O O . GLU A 1 111 ? -19.592 -5.276 32.856 1.00 98.44 111 GLU A O 1
ATOM 891 N N . GLU A 1 112 ? -19.209 -6.933 34.313 1.00 98.50 112 GLU A N 1
ATOM 892 C CA . GLU A 1 112 ? -17.887 -7.290 33.776 1.00 98.50 112 GLU A CA 1
ATOM 893 C C . GLU A 1 112 ? -17.956 -7.663 32.290 1.00 98.50 112 GLU A C 1
ATOM 895 O O . GLU A 1 112 ? -17.195 -7.143 31.474 1.00 98.50 112 GLU A O 1
ATOM 900 N N . ALA A 1 113 ? -18.925 -8.495 31.892 1.00 98.56 113 ALA A N 1
ATOM 901 C CA . ALA A 1 113 ? -19.111 -8.854 30.488 1.00 98.56 113 ALA A CA 1
ATOM 902 C C . ALA A 1 113 ? -19.447 -7.636 29.605 1.00 98.56 113 ALA A C 1
ATOM 904 O O . ALA A 1 113 ? -18.974 -7.552 28.469 1.00 98.56 113 ALA A O 1
ATOM 905 N N . LYS A 1 114 ? -20.227 -6.670 30.112 1.00 98.69 114 LYS A N 1
ATOM 906 C CA . LYS A 1 114 ? -20.514 -5.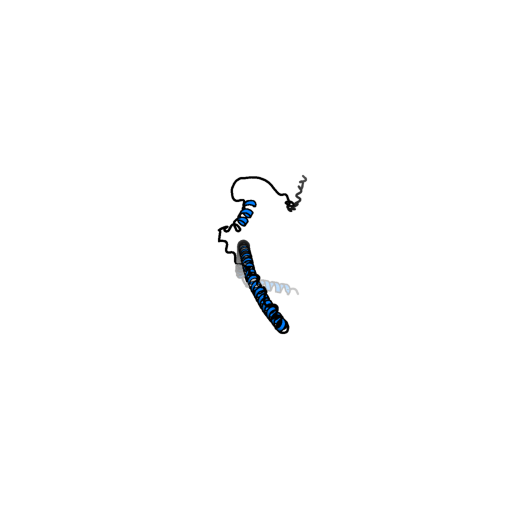413 29.398 1.00 98.69 114 LYS A CA 1
ATOM 907 C C . LYS A 1 114 ? -19.265 -4.551 29.245 1.00 98.69 114 LYS A C 1
ATOM 909 O O . LYS A 1 114 ? -19.020 -4.046 28.149 1.00 98.69 114 LYS A O 1
ATOM 914 N N . ILE A 1 115 ? -18.478 -4.402 30.313 1.00 98.69 115 ILE A N 1
ATOM 915 C CA . ILE A 1 115 ? -17.212 -3.660 30.287 1.00 98.69 115 ILE A CA 1
ATOM 916 C C . ILE A 1 115 ? -16.274 -4.301 29.262 1.00 98.69 115 ILE A C 1
ATOM 918 O O . ILE A 1 115 ? -15.771 -3.614 28.374 1.00 98.69 115 ILE A O 1
ATOM 922 N N . GLN A 1 116 ? -16.119 -5.625 29.305 1.00 98.81 116 GLN A N 1
ATOM 923 C CA . GLN A 1 116 ? -15.262 -6.350 28.372 1.00 98.81 116 GLN A CA 1
ATOM 924 C C . GLN A 1 116 ? -15.736 -6.211 26.921 1.00 98.81 116 GLN A C 1
ATOM 926 O O . GLN A 1 116 ? -14.925 -5.967 26.028 1.00 98.81 116 GLN A O 1
ATOM 931 N N . ALA A 1 117 ? -17.043 -6.320 26.666 1.00 98.81 117 ALA A N 1
ATOM 932 C CA . ALA A 1 117 ? -17.602 -6.124 25.331 1.00 98.81 117 ALA A CA 1
ATOM 933 C C . ALA A 1 117 ? -17.327 -4.708 24.806 1.00 98.81 117 ALA A C 1
ATOM 935 O O . ALA A 1 117 ? -16.968 -4.534 23.639 1.00 98.81 117 ALA A O 1
ATOM 936 N N . TRP A 1 118 ? -17.440 -3.698 25.670 1.00 98.81 118 TRP A N 1
ATOM 937 C CA . TRP A 1 118 ? -17.133 -2.319 25.310 1.00 98.81 118 TRP A CA 1
ATOM 938 C C . TRP A 1 118 ? -15.640 -2.117 25.010 1.00 98.81 118 TRP A C 1
ATOM 940 O O . TRP A 1 118 ? -15.304 -1.518 23.987 1.00 98.81 118 TRP A O 1
ATOM 950 N N . VAL A 1 119 ? -14.742 -2.675 25.828 1.00 98.88 119 VAL A N 1
ATOM 951 C CA . VAL A 1 119 ? -13.288 -2.635 25.584 1.00 98.88 119 VAL A CA 1
ATOM 952 C C . VAL A 1 119 ? -12.934 -3.321 24.264 1.00 98.88 119 VAL A C 1
ATOM 954 O O . VAL A 1 119 ? -12.178 -2.769 23.460 1.00 98.88 119 VAL A O 1
ATOM 957 N N . ASN A 1 120 ? -13.525 -4.488 24.000 1.00 98.81 120 ASN A N 1
ATOM 958 C CA . ASN A 1 120 ? -13.320 -5.224 22.756 1.00 98.81 120 ASN A CA 1
ATOM 959 C C . ASN A 1 120 ? -13.811 -4.421 21.547 1.00 98.81 120 ASN A C 1
ATOM 961 O O . ASN A 1 120 ? -13.135 -4.395 20.522 1.00 98.81 120 ASN A O 1
ATOM 965 N N . LEU A 1 121 ? -14.939 -3.712 21.665 1.00 98.75 121 LEU A N 1
ATOM 966 C CA . LEU A 1 121 ? -15.441 -2.839 20.604 1.00 98.75 121 LEU A CA 1
ATOM 967 C C . LEU A 1 121 ? -14.466 -1.694 20.295 1.00 98.75 121 LEU A C 1
ATOM 969 O O . LEU A 1 121 ? -14.212 -1.415 19.124 1.00 98.75 121 LEU A O 1
ATOM 973 N N . GLN A 1 122 ? -13.917 -1.027 21.315 1.00 98.88 122 GLN A N 1
ATOM 974 C CA . GLN A 1 122 ? -12.945 0.051 21.091 1.00 98.88 122 GLN A CA 1
ATOM 975 C C . GLN A 1 122 ? -11.626 -0.485 20.525 1.00 98.88 122 GLN A C 1
ATOM 977 O O . GLN A 1 122 ? -11.079 0.109 19.595 1.00 98.88 122 GLN A O 1
ATOM 982 N N . SER A 1 123 ? -11.162 -1.641 21.011 1.00 98.69 123 SER A N 1
ATOM 983 C CA . SER A 1 123 ? -9.985 -2.320 20.453 1.00 98.69 123 SER A CA 1
ATOM 984 C C . SER A 1 123 ? -10.192 -2.689 18.987 1.00 98.69 123 SER A C 1
ATOM 986 O O . SER A 1 123 ? -9.348 -2.366 18.159 1.00 98.69 123 SER A O 1
ATOM 988 N N . ALA A 1 124 ? -11.341 -3.272 18.633 1.00 98.69 124 ALA A N 1
ATOM 989 C CA . ALA A 1 124 ? -11.660 -3.631 17.252 1.00 98.69 124 ALA A CA 1
ATOM 990 C C . ALA A 1 124 ? -11.720 -2.402 16.328 1.00 98.69 124 ALA A C 1
ATOM 992 O O . ALA A 1 124 ? -11.261 -2.462 15.187 1.00 98.69 124 ALA A O 1
ATOM 993 N N . LYS A 1 125 ? -12.236 -1.263 16.814 1.00 98.75 125 LYS A N 1
ATOM 994 C CA . LYS A 1 125 ? -12.215 0.007 16.067 1.00 98.75 125 LYS A CA 1
ATOM 995 C C . LYS A 1 125 ? -10.790 0.507 15.828 1.00 98.75 125 LYS A C 1
ATOM 997 O O . LYS A 1 125 ? -10.457 0.864 14.699 1.00 98.75 125 LYS A O 1
ATOM 1002 N N . ALA A 1 126 ? -9.952 0.512 16.864 1.00 98.75 126 ALA A N 1
ATOM 1003 C CA . ALA A 1 126 ? -8.553 0.919 16.742 1.00 98.75 126 ALA A CA 1
ATOM 1004 C C . ALA A 1 126 ? -7.774 -0.011 15.796 1.00 98.75 126 ALA A C 1
ATOM 1006 O O . ALA A 1 126 ? -7.002 0.448 14.952 1.00 98.75 126 ALA A O 1
ATOM 1007 N N . GLU A 1 127 ? -8.025 -1.316 15.884 1.00 98.69 127 GLU A N 1
ATOM 1008 C CA . GLU A 1 127 ? -7.413 -2.313 15.015 1.00 98.69 127 GLU A CA 1
ATOM 1009 C C . GLU A 1 127 ? -7.839 -2.140 13.551 1.00 98.69 127 GLU A C 1
ATOM 1011 O O . GLU A 1 127 ? -7.001 -2.232 12.653 1.00 98.69 127 GLU A O 1
ATOM 1016 N N . ALA A 1 128 ? -9.111 -1.829 13.288 1.00 98.75 128 ALA A N 1
ATOM 1017 C CA . ALA A 1 128 ? -9.595 -1.565 11.936 1.00 98.75 128 ALA A CA 1
ATOM 1018 C C . ALA A 1 128 ? -8.888 -0.357 11.291 1.00 98.75 128 ALA A C 1
ATOM 1020 O O . ALA A 1 128 ? -8.448 -0.447 10.141 1.00 98.75 128 ALA A O 1
ATOM 1021 N N . GLU A 1 129 ? -8.718 0.747 12.026 1.00 98.75 129 GLU A N 1
ATOM 1022 C CA . GLU A 1 129 ? -7.984 1.917 11.522 1.00 98.75 129 GLU A CA 1
ATOM 1023 C C . GLU A 1 129 ? -6.487 1.620 11.332 1.00 98.75 129 GLU A C 1
ATOM 1025 O O . GLU A 1 129 ? -5.909 2.010 10.314 1.00 98.75 129 GLU A O 1
ATOM 1030 N N . SER A 1 130 ? -5.872 0.854 12.240 1.00 98.81 130 SER A N 1
ATOM 1031 C CA . SER A 1 130 ? -4.488 0.382 12.087 1.00 98.81 130 SER A CA 1
ATOM 1032 C C . SER A 1 130 ? -4.306 -0.440 10.803 1.00 98.81 130 SER A C 1
ATOM 1034 O O . SER A 1 130 ? -3.463 -0.120 9.961 1.00 98.81 130 SER A O 1
ATOM 1036 N N . ARG A 1 131 ? -5.173 -1.437 10.572 1.00 98.81 131 ARG A N 1
ATOM 1037 C CA . ARG A 1 131 ? -5.146 -2.278 9.361 1.00 98.81 131 ARG A CA 1
ATOM 1038 C C . ARG A 1 131 ? -5.359 -1.465 8.083 1.00 98.81 131 ARG A C 1
ATOM 1040 O O . ARG A 1 131 ? -4.717 -1.728 7.068 1.00 98.81 131 ARG A O 1
ATOM 1047 N N . LYS A 1 132 ? -6.234 -0.459 8.110 1.00 98.81 132 LYS A N 1
ATOM 1048 C CA . LYS A 1 132 ? -6.467 0.439 6.968 1.00 98.81 132 LYS A CA 1
ATOM 1049 C C . LYS A 1 132 ? -5.213 1.235 6.600 1.00 98.81 132 LYS A C 1
ATOM 1051 O O . LYS A 1 132 ? -4.911 1.383 5.412 1.00 98.81 132 LYS A O 1
ATOM 1056 N N . LEU A 1 133 ? -4.481 1.734 7.597 1.00 98.81 133 LEU A N 1
ATOM 1057 C CA . LEU A 1 133 ? -3.201 2.409 7.375 1.00 98.81 133 LEU A CA 1
ATOM 1058 C C . LEU A 1 133 ? -2.143 1.441 6.838 1.00 98.81 133 LEU A C 1
ATOM 1060 O O . LEU A 1 133 ? -1.471 1.781 5.863 1.00 98.81 133 LEU A O 1
ATOM 1064 N N . GLU A 1 134 ? -2.058 0.230 7.389 1.00 98.75 134 GLU A N 1
ATOM 1065 C CA . GLU A 1 134 ? -1.138 -0.809 6.915 1.00 98.75 134 GLU A CA 1
ATOM 1066 C C . GLU A 1 134 ? -1.371 -1.123 5.430 1.00 98.75 134 GLU A C 1
ATOM 1068 O O . GLU A 1 134 ? -0.451 -1.040 4.616 1.00 98.75 134 GLU A O 1
ATOM 1073 N N . VAL A 1 135 ? -2.624 -1.360 5.024 1.00 98.88 135 VAL A N 1
ATOM 1074 C CA . VAL A 1 135 ? -2.974 -1.603 3.613 1.00 98.88 135 VAL A CA 1
ATOM 1075 C C . VAL A 1 135 ? -2.578 -0.422 2.721 1.00 98.88 135 VAL A C 1
ATOM 1077 O O . VAL A 1 135 ? -2.083 -0.622 1.608 1.00 98.88 135 VAL A O 1
ATOM 1080 N N . LYS A 1 136 ? -2.752 0.821 3.189 1.00 98.75 136 LYS A N 1
ATOM 1081 C CA . LYS A 1 136 ? -2.345 2.013 2.431 1.00 98.75 136 LYS A CA 1
ATOM 1082 C C . LYS A 1 136 ? -0.828 2.070 2.250 1.00 98.75 136 LYS A C 1
ATOM 1084 O O . LYS A 1 136 ? -0.370 2.350 1.141 1.00 98.75 136 LYS A O 1
ATOM 1089 N N . ILE A 1 137 ? -0.063 1.770 3.298 1.00 98.81 137 ILE A N 1
ATOM 1090 C CA . ILE A 1 137 ? 1.403 1.709 3.250 1.00 98.81 137 ILE A CA 1
ATOM 1091 C C . ILE A 1 137 ? 1.851 0.627 2.265 1.00 98.81 137 ILE A C 1
ATOM 1093 O O . ILE A 1 137 ? 2.644 0.914 1.368 1.00 98.81 137 ILE A O 1
ATOM 1097 N N . GLN A 1 138 ? 1.302 -0.585 2.364 1.00 98.81 138 GLN A N 1
ATOM 1098 C CA . GLN A 1 138 ? 1.637 -1.691 1.461 1.00 98.81 138 GLN A CA 1
ATOM 1099 C C . GLN A 1 138 ? 1.313 -1.354 0.000 1.00 98.81 138 GLN A C 1
ATOM 1101 O O . GLN A 1 138 ? 2.142 -1.561 -0.887 1.00 98.81 138 GLN A O 1
ATOM 1106 N N . LYS A 1 139 ? 0.158 -0.727 -0.260 1.00 98.75 139 LYS A N 1
ATOM 1107 C CA . LYS A 1 139 ? -0.217 -0.263 -1.604 1.00 98.75 139 LYS A CA 1
ATOM 1108 C C . LYS A 1 139 ? 0.759 0.781 -2.153 1.00 98.75 139 LYS A C 1
ATOM 1110 O O . LYS A 1 139 ? 1.128 0.717 -3.324 1.00 98.75 139 LYS A O 1
ATOM 1115 N N . MET A 1 140 ? 1.182 1.741 -1.328 1.00 98.81 140 MET A N 1
ATOM 1116 C CA . MET A 1 140 ? 2.165 2.753 -1.732 1.00 98.81 140 MET A CA 1
ATOM 1117 C C . MET A 1 140 ? 3.528 2.126 -2.041 1.00 98.81 140 MET A C 1
ATOM 1119 O O . MET A 1 140 ? 4.133 2.474 -3.054 1.00 98.81 140 MET A O 1
ATOM 1123 N N . ARG A 1 141 ? 3.983 1.179 -1.210 1.00 98.75 141 ARG A N 1
ATOM 1124 C CA . ARG A 1 141 ? 5.237 0.439 -1.425 1.00 98.75 141 ARG A CA 1
ATOM 1125 C C . ARG A 1 141 ? 5.205 -0.327 -2.745 1.00 98.75 141 ARG A C 1
ATOM 1127 O O . ARG A 1 141 ? 6.054 -0.082 -3.597 1.00 98.75 141 ARG A O 1
ATOM 1134 N N . SER A 1 142 ? 4.178 -1.152 -2.947 1.00 98.75 142 SER A N 1
ATOM 1135 C CA . SER A 1 142 ? 4.007 -1.942 -4.171 1.00 98.75 142 SER A CA 1
ATOM 1136 C C . SER A 1 142 ? 3.937 -1.064 -5.427 1.00 98.75 142 SER A C 1
ATOM 1138 O O . SER A 1 142 ? 4.605 -1.353 -6.416 1.00 98.75 142 SER A O 1
ATOM 1140 N N . ASN A 1 143 ? 3.220 0.068 -5.386 1.00 98.69 143 ASN A N 1
ATOM 1141 C CA . ASN A 1 143 ? 3.138 0.972 -6.538 1.00 98.69 143 ASN A CA 1
ATOM 1142 C C . ASN A 1 143 ? 4.491 1.589 -6.929 1.00 98.69 143 ASN A C 1
ATOM 1144 O O . ASN A 1 143 ? 4.767 1.789 -8.114 1.00 98.69 143 ASN A O 1
ATOM 1148 N N . LEU A 1 144 ? 5.317 1.948 -5.943 1.00 98.69 144 LEU A N 1
ATOM 1149 C CA . LEU A 1 144 ? 6.651 2.490 -6.204 1.00 98.69 144 LEU A CA 1
ATOM 1150 C C . LEU A 1 144 ? 7.592 1.412 -6.740 1.00 98.69 144 LEU A C 1
ATOM 1152 O O . LEU A 1 144 ? 8.339 1.676 -7.683 1.00 98.69 144 LEU A O 1
ATOM 1156 N N . GLU A 1 145 ? 7.520 0.208 -6.180 1.00 98.81 145 GLU A N 1
ATOM 1157 C CA . GLU A 1 145 ? 8.300 -0.944 -6.627 1.00 98.81 145 GLU A CA 1
ATOM 1158 C C . GLU A 1 145 ? 7.967 -1.322 -8.076 1.00 98.81 145 GLU A C 1
ATOM 1160 O O . GLU A 1 145 ? 8.865 -1.446 -8.905 1.00 98.81 145 GLU A O 1
ATOM 1165 N N . GLU A 1 146 ? 6.682 -1.378 -8.431 1.00 98.69 146 GLU A N 1
ATOM 1166 C CA . GLU A 1 146 ? 6.225 -1.627 -9.802 1.00 98.69 146 GLU A CA 1
ATOM 1167 C C . GLU A 1 146 ? 6.758 -0.571 -10.786 1.00 98.69 146 GLU A C 1
ATOM 1169 O O . GLU A 1 146 ? 7.285 -0.900 -11.853 1.00 98.69 146 GLU A O 1
ATOM 1174 N N . LYS A 1 147 ? 6.684 0.716 -10.418 1.00 98.75 147 LYS A N 1
ATOM 1175 C CA . LYS A 1 147 ? 7.228 1.812 -11.236 1.00 98.75 147 LYS A CA 1
ATOM 1176 C C . LYS A 1 147 ? 8.735 1.683 -11.436 1.00 98.75 147 LYS A C 1
ATOM 1178 O O . LYS A 1 147 ? 9.222 1.967 -12.533 1.00 98.75 147 LYS A O 1
ATOM 1183 N N . LEU A 1 148 ? 9.467 1.283 -10.397 1.00 98.75 148 LEU A N 1
ATOM 1184 C CA . LEU A 1 148 ? 10.905 1.049 -10.481 1.00 98.75 148 LEU A CA 1
ATOM 1185 C C . LEU A 1 148 ? 11.208 -0.124 -11.417 1.00 98.75 148 LEU A C 1
ATOM 1187 O O . LEU A 1 148 ? 11.992 0.039 -12.351 1.00 98.75 148 LEU A O 1
ATOM 1191 N N . MET A 1 149 ? 10.542 -1.264 -11.222 1.00 98.81 149 MET A N 1
ATOM 1192 C CA . MET A 1 149 ? 10.715 -2.450 -12.063 1.00 98.81 149 MET A CA 1
ATOM 1193 C C . MET A 1 149 ? 10.415 -2.152 -13.534 1.00 98.81 149 MET A C 1
ATOM 1195 O O . MET A 1 149 ? 11.196 -2.534 -14.404 1.00 98.81 149 MET A O 1
ATOM 1199 N N . LYS A 1 150 ? 9.354 -1.389 -13.827 1.00 98.81 150 LYS A N 1
ATOM 1200 C CA . LYS A 1 150 ? 9.025 -0.968 -15.196 1.00 98.81 150 LYS A CA 1
ATOM 1201 C C . LYS A 1 150 ? 10.139 -0.132 -15.833 1.00 98.81 150 LYS A C 1
ATOM 1203 O O . LYS A 1 150 ? 10.545 -0.409 -16.958 1.00 98.81 150 LYS A O 1
ATOM 1208 N N . ARG A 1 151 ? 10.671 0.863 -15.110 1.00 98.75 151 ARG A N 1
ATOM 1209 C CA . ARG A 1 151 ? 11.788 1.692 -15.604 1.00 98.75 151 ARG A CA 1
ATOM 1210 C C . ARG A 1 151 ? 13.046 0.861 -15.839 1.00 98.75 151 ARG A C 1
ATOM 1212 O O . ARG A 1 151 ? 13.712 1.048 -16.851 1.00 98.75 151 ARG A O 1
ATOM 1219 N N . MET A 1 152 ? 13.351 -0.063 -14.932 1.00 98.81 152 MET A N 1
ATOM 1220 C CA . MET A 1 152 ? 14.485 -0.974 -15.083 1.00 98.81 152 MET A CA 1
ATOM 1221 C C . MET A 1 152 ? 14.321 -1.887 -16.301 1.00 98.81 152 MET A C 1
ATOM 1223 O O . MET A 1 152 ? 15.265 -2.043 -17.073 1.00 98.81 152 MET A O 1
ATOM 1227 N N . ALA A 1 153 ? 13.118 -2.419 -16.527 1.00 98.75 153 ALA A N 1
ATOM 1228 C CA . ALA A 1 153 ? 12.812 -3.219 -17.708 1.00 98.75 153 ALA A CA 1
ATOM 1229 C C . ALA A 1 153 ? 12.995 -2.416 -19.007 1.00 98.75 153 ALA A C 1
ATOM 1231 O O . ALA A 1 153 ? 13.598 -2.919 -19.953 1.00 98.75 153 ALA A O 1
ATOM 1232 N N . ASP A 1 154 ? 12.557 -1.153 -19.045 1.00 98.75 154 ASP A N 1
ATOM 1233 C CA . ASP A 1 154 ? 12.775 -0.273 -20.200 1.00 98.75 154 ASP A CA 1
ATOM 1234 C C . ASP A 1 154 ? 14.264 -0.001 -20.459 1.00 98.75 154 ASP A C 1
ATOM 1236 O O . ASP A 1 154 ? 14.702 -0.017 -21.612 1.00 98.75 154 ASP A O 1
ATOM 1240 N N . VAL A 1 155 ? 15.058 0.220 -19.405 1.00 98.81 155 VAL A N 1
ATOM 1241 C CA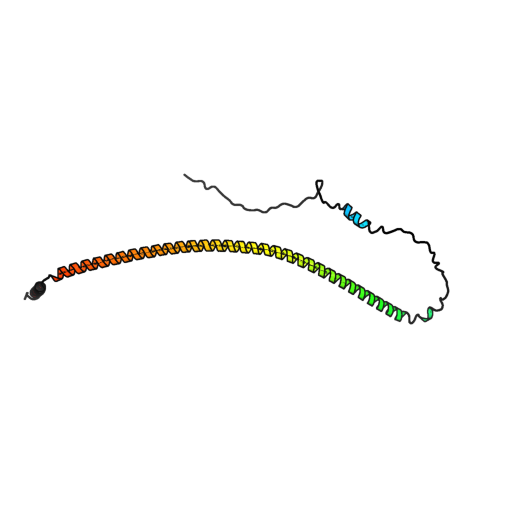 . VAL A 1 155 ? 16.517 0.389 -19.520 1.00 98.81 155 VAL A CA 1
ATOM 1242 C C . VAL A 1 155 ? 17.167 -0.885 -20.058 1.00 98.81 155 VAL A C 1
ATOM 1244 O O . VAL A 1 155 ? 17.961 -0.815 -20.996 1.00 98.81 155 VAL A O 1
ATOM 1247 N N . HIS A 1 156 ? 16.812 -2.050 -19.512 1.00 98.75 156 HIS A N 1
ATOM 1248 C CA . HIS A 1 156 ? 17.342 -3.337 -19.967 1.00 98.75 156 HIS A CA 1
ATOM 1249 C C . HIS A 1 156 ? 16.981 -3.617 -21.426 1.00 98.75 156 HIS A C 1
ATOM 1251 O O . HIS A 1 156 ? 17.853 -4.008 -22.201 1.00 98.75 156 HIS A O 1
ATOM 1257 N N . ARG A 1 157 ? 15.728 -3.358 -21.813 1.00 98.75 157 ARG A N 1
ATOM 1258 C CA . ARG A 1 157 ? 15.257 -3.516 -23.191 1.00 98.75 157 ARG A CA 1
ATOM 1259 C C . ARG A 1 157 ? 16.040 -2.629 -24.154 1.00 98.75 157 ARG A C 1
ATOM 1261 O O . ARG A 1 157 ? 16.560 -3.138 -25.137 1.00 98.75 157 ARG A O 1
ATOM 1268 N N . LYS A 1 158 ? 16.197 -1.335 -23.854 1.00 98.81 158 LYS A N 1
ATOM 1269 C CA . LYS A 1 158 ? 16.982 -0.418 -24.702 1.00 98.81 158 LYS A CA 1
ATOM 1270 C C . LYS A 1 158 ? 18.446 -0.832 -24.815 1.00 98.81 158 LYS A C 1
ATOM 1272 O O . LYS A 1 158 ? 19.027 -0.761 -25.893 1.00 98.81 158 LYS A O 1
ATOM 1277 N N . ALA A 1 159 ? 19.044 -1.271 -23.709 1.00 98.81 159 ALA A N 1
ATOM 1278 C CA . ALA A 1 159 ? 20.414 -1.764 -23.727 1.00 98.81 159 ALA A CA 1
ATOM 1279 C C . ALA A 1 159 ? 20.551 -3.001 -24.629 1.00 98.81 159 ALA A C 1
ATOM 1281 O O . ALA A 1 159 ? 21.516 -3.098 -25.383 1.00 98.81 159 ALA A O 1
ATOM 1282 N N . GLU A 1 160 ? 19.580 -3.916 -24.589 1.00 98.75 160 GLU A N 1
ATOM 1283 C CA . GLU A 1 160 ? 19.554 -5.089 -25.465 1.00 98.75 160 GLU A CA 1
ATOM 1284 C C . GLU A 1 160 ? 19.335 -4.710 -26.934 1.00 98.75 160 GLU A C 1
ATOM 1286 O O . GLU A 1 160 ? 20.064 -5.189 -27.797 1.00 98.75 160 GLU A O 1
ATOM 1291 N N . GLU A 1 161 ? 18.417 -3.782 -27.223 1.00 98.62 161 GLU A N 1
ATOM 1292 C CA . GLU A 1 161 ? 18.201 -3.238 -28.571 1.00 98.62 161 GLU A CA 1
ATOM 1293 C C . GLU A 1 161 ? 19.507 -2.657 -29.152 1.00 98.62 161 GLU A C 1
ATOM 1295 O O . GLU A 1 161 ? 19.858 -2.929 -30.302 1.00 98.62 161 GLU A O 1
ATOM 1300 N N . TRP A 1 162 ? 20.281 -1.913 -28.353 1.00 98.75 162 TRP A N 1
ATOM 1301 C CA . TRP A 1 162 ? 21.580 -1.378 -28.776 1.00 98.75 162 TRP A CA 1
ATOM 1302 C C . TRP A 1 162 ? 22.647 -2.455 -28.967 1.00 98.75 162 TRP A C 1
ATOM 1304 O O . TRP A 1 162 ? 23.397 -2.388 -29.943 1.00 98.75 162 TRP A O 1
ATOM 1314 N N . ARG A 1 163 ? 22.717 -3.461 -28.083 1.00 98.69 163 ARG A N 1
ATOM 1315 C CA . ARG A 1 163 ? 23.628 -4.605 -28.263 1.00 98.69 163 ARG A CA 1
ATOM 1316 C C . ARG A 1 163 ? 23.305 -5.363 -29.545 1.00 98.69 163 ARG A C 1
ATOM 1318 O O . ARG A 1 163 ? 24.217 -5.625 -30.327 1.00 98.69 163 ARG A O 1
ATOM 1325 N N . ALA A 1 164 ? 22.031 -5.657 -29.790 1.00 98.56 164 ALA A N 1
ATOM 1326 C CA . ALA A 1 164 ? 21.576 -6.344 -30.993 1.00 98.56 164 ALA A CA 1
ATOM 1327 C C . ALA A 1 164 ? 21.899 -5.534 -32.259 1.00 98.56 164 ALA A C 1
ATOM 1329 O O . ALA A 1 164 ? 22.436 -6.080 -33.224 1.00 98.56 164 ALA A O 1
ATOM 1330 N N . ALA A 1 165 ? 21.661 -4.218 -32.242 1.00 98.56 165 ALA A N 1
ATOM 1331 C CA . ALA A 1 165 ? 22.017 -3.338 -33.352 1.00 98.56 165 ALA A CA 1
ATOM 1332 C C . ALA A 1 165 ? 23.533 -3.325 -33.610 1.00 98.56 165 ALA A C 1
ATOM 1334 O O . ALA A 1 165 ? 23.963 -3.462 -34.755 1.00 98.56 165 ALA A O 1
ATOM 1335 N N . ALA A 1 166 ? 24.353 -3.214 -32.560 1.00 98.56 166 ALA A N 1
ATOM 1336 C CA . ALA A 1 166 ? 25.808 -3.245 -32.682 1.00 98.56 166 ALA A CA 1
ATOM 1337 C C . ALA A 1 166 ? 26.309 -4.587 -33.245 1.00 98.56 166 ALA A C 1
ATOM 1339 O O . ALA A 1 166 ? 27.142 -4.602 -34.153 1.00 98.56 166 ALA A O 1
ATOM 1340 N N . GLN A 1 167 ? 25.763 -5.710 -32.767 1.00 98.38 167 GLN A N 1
ATOM 1341 C CA . GLN A 1 167 ? 26.081 -7.046 -33.281 1.00 98.38 167 GLN A CA 1
ATOM 1342 C C . GLN A 1 167 ? 25.687 -7.207 -34.752 1.00 98.38 167 GLN A C 1
ATOM 1344 O O . GLN A 1 167 ? 26.466 -7.747 -35.537 1.00 98.38 167 GLN A O 1
ATOM 1349 N N . PHE A 1 168 ? 24.516 -6.701 -35.145 1.00 98.38 168 PHE A N 1
ATOM 1350 C CA . PHE A 1 168 ? 24.069 -6.710 -36.537 1.00 98.38 168 PHE A CA 1
ATOM 1351 C C . PHE A 1 168 ? 24.992 -5.885 -37.444 1.00 98.38 168 PHE A C 1
ATOM 1353 O O . PHE A 1 168 ? 25.399 -6.348 -38.506 1.00 98.38 168 PHE A O 1
ATOM 1360 N N . GLN A 1 169 ? 25.385 -4.679 -37.021 1.00 98.25 169 GLN A N 1
ATOM 1361 C CA . GLN A 1 169 ? 26.330 -3.859 -37.789 1.00 98.25 169 GLN A CA 1
ATOM 1362 C C . GLN A 1 169 ? 27.695 -4.544 -37.920 1.00 98.25 169 GLN A C 1
ATOM 1364 O O . GLN A 1 169 ? 28.298 -4.532 -38.996 1.00 98.25 169 GLN A O 1
ATOM 1369 N N . HIS A 1 170 ? 28.174 -5.171 -36.845 1.00 98.06 170 HIS A N 1
ATOM 1370 C CA . HIS A 1 170 ? 29.440 -5.893 -36.854 1.00 98.06 170 HIS A CA 1
ATOM 1371 C C . HIS A 1 170 ? 29.414 -7.102 -37.802 1.00 98.06 170 HIS A C 1
ATOM 1373 O O . HIS A 1 170 ? 30.325 -7.265 -38.618 1.00 98.06 170 HIS A O 1
ATOM 1379 N N . SER A 1 171 ? 28.354 -7.913 -37.762 1.00 98.19 171 SER A N 1
ATOM 1380 C CA . SER A 1 171 ? 28.207 -9.073 -38.649 1.00 98.19 171 SER A CA 1
ATOM 1381 C C . SER A 1 171 ? 28.077 -8.663 -40.119 1.00 98.19 171 SER A C 1
ATOM 1383 O O . SER A 1 171 ? 28.707 -9.272 -40.988 1.00 98.19 171 SER A O 1
ATOM 1385 N N . GLU A 1 172 ? 27.360 -7.575 -40.406 1.00 98.06 172 GLU A N 1
ATOM 1386 C CA . GLU A 1 172 ? 27.262 -6.998 -41.748 1.00 98.06 172 GLU A CA 1
ATOM 1387 C C . GLU A 1 172 ? 28.619 -6.522 -42.283 1.00 98.06 172 GLU A C 1
ATOM 1389 O O . GLU A 1 172 ? 28.944 -6.752 -43.453 1.00 98.06 172 GLU A O 1
ATOM 1394 N N . GLN A 1 173 ? 29.443 -5.890 -41.442 1.00 97.62 173 GLN A N 1
ATOM 1395 C CA . GLN A 1 173 ? 30.799 -5.484 -41.820 1.00 97.62 173 GLN A CA 1
ATOM 1396 C C . GLN A 1 173 ? 31.688 -6.696 -42.114 1.00 97.62 173 GLN A C 1
ATOM 1398 O O . GLN A 1 173 ? 32.319 -6.738 -43.173 1.00 97.62 173 GLN A O 1
ATOM 1403 N N . ILE A 1 174 ? 31.684 -7.711 -41.242 1.00 97.62 174 ILE A N 1
ATOM 1404 C CA . ILE A 1 174 ? 32.426 -8.964 -41.459 1.00 97.62 174 ILE A CA 1
ATOM 1405 C C . ILE A 1 174 ? 31.996 -9.617 -42.776 1.00 97.62 174 ILE A C 1
ATOM 1407 O O . ILE A 1 174 ? 32.842 -9.998 -43.589 1.00 97.62 174 ILE A O 1
ATOM 1411 N N . ARG A 1 175 ? 30.685 -9.694 -43.038 1.00 97.69 175 ARG A N 1
ATOM 1412 C CA . ARG A 1 175 ? 30.138 -10.253 -44.280 1.00 97.69 175 ARG A CA 1
ATOM 1413 C C . ARG A 1 175 ? 30.629 -9.486 -45.508 1.00 97.69 175 ARG A C 1
ATOM 1415 O O . ARG A 1 175 ? 31.047 -10.112 -46.483 1.00 97.69 175 ARG A O 1
ATOM 1422 N N . LYS A 1 176 ? 30.603 -8.148 -45.479 1.00 97.50 176 LYS A N 1
ATOM 1423 C CA . LYS A 1 176 ? 31.090 -7.296 -46.582 1.00 97.50 176 LYS A CA 1
ATOM 1424 C C . LYS A 1 176 ? 32.586 -7.490 -46.834 1.00 97.50 176 LYS A C 1
ATOM 1426 O O . LYS A 1 176 ? 32.977 -7.685 -47.986 1.00 97.50 176 LYS A O 1
ATOM 1431 N N . VAL A 1 177 ? 33.404 -7.498 -45.779 1.00 97.06 177 VAL A N 1
ATOM 1432 C CA . VAL A 1 177 ? 34.853 -7.752 -45.875 1.00 97.06 177 VAL A CA 1
ATOM 1433 C C . VAL A 1 177 ? 35.116 -9.143 -46.456 1.00 97.06 177 VAL A C 1
ATOM 1435 O O . VAL A 1 177 ? 35.889 -9.273 -47.405 1.00 97.06 177 VAL A O 1
ATOM 1438 N N . GLY A 1 178 ? 34.407 -10.170 -45.978 1.00 96.75 178 GLY A N 1
ATOM 1439 C CA . GLY A 1 178 ? 34.508 -11.531 -46.506 1.00 96.75 178 GLY A CA 1
ATOM 1440 C C . GLY A 1 178 ? 34.126 -11.630 -47.988 1.00 96.75 178 GLY A C 1
ATOM 1441 O O . GLY A 1 178 ? 34.841 -12.249 -48.777 1.00 96.75 178 GLY A O 1
ATOM 1442 N N . GLN A 1 179 ? 33.041 -10.973 -48.411 1.00 96.19 179 GLN A N 1
ATOM 1443 C CA . GLN A 1 179 ? 32.652 -10.917 -49.826 1.00 96.19 179 GLN A CA 1
ATOM 1444 C C . GLN A 1 179 ? 33.704 -10.207 -50.688 1.00 96.19 179 GLN A C 1
ATOM 1446 O O . GLN A 1 179 ? 34.001 -10.670 -51.791 1.00 96.19 179 GLN A O 1
ATOM 1451 N N . GLN A 1 180 ? 34.284 -9.110 -50.196 1.00 95.38 180 GLN A N 1
ATOM 1452 C CA . GLN A 1 180 ? 35.329 -8.379 -50.907 1.00 95.38 180 GLN A CA 1
ATOM 1453 C C . GLN A 1 180 ? 36.604 -9.220 -51.055 1.00 95.38 180 GLN A C 1
ATOM 1455 O O . GLN A 1 180 ? 37.148 -9.304 -52.157 1.00 95.38 180 GLN A O 1
ATOM 1460 N N . ALA A 1 181 ? 37.034 -9.909 -49.995 1.00 94.88 181 ALA A N 1
ATOM 1461 C CA . ALA A 1 181 ? 38.177 -10.819 -50.037 1.00 94.88 181 ALA A CA 1
ATOM 1462 C C . ALA A 1 181 ? 37.975 -11.943 -51.070 1.00 94.88 181 ALA A C 1
ATOM 1464 O O . ALA A 1 181 ? 38.857 -12.197 -51.891 1.00 94.88 181 ALA A O 1
ATOM 1465 N N . ARG A 1 182 ? 36.778 -12.554 -51.113 1.00 93.94 182 ARG A N 1
ATOM 1466 C CA . ARG A 1 182 ? 36.433 -13.570 -52.128 1.00 93.94 182 ARG A CA 1
ATOM 1467 C C . ARG A 1 182 ? 36.478 -13.016 -53.554 1.00 93.94 182 ARG A C 1
ATOM 1469 O O . ARG A 1 182 ? 36.978 -13.690 -54.449 1.00 93.94 182 ARG A O 1
ATOM 1476 N N . LYS A 1 183 ? 35.994 -11.788 -53.783 1.00 93.44 183 LYS A N 1
ATOM 1477 C CA . LYS A 1 183 ? 36.072 -11.130 -55.103 1.00 93.44 183 LYS A CA 1
ATOM 1478 C C . LYS A 1 183 ? 37.519 -10.914 -55.551 1.00 93.44 183 LYS A C 1
ATOM 1480 O O . LYS A 1 183 ? 37.831 -11.186 -56.707 1.00 93.44 183 LYS A O 1
ATOM 1485 N N . VAL A 1 184 ? 38.388 -10.444 -54.652 1.00 93.12 184 VAL A N 1
ATOM 1486 C CA . VAL A 1 184 ? 39.822 -10.255 -54.937 1.00 93.12 184 VAL A CA 1
ATOM 1487 C C . VAL A 1 184 ? 40.491 -11.594 -55.253 1.00 93.12 184 VAL A C 1
ATOM 1489 O O . VAL A 1 184 ? 41.176 -11.704 -56.265 1.00 93.12 184 VAL A O 1
ATOM 1492 N N . MET A 1 185 ? 40.226 -12.633 -54.457 1.00 88.75 185 MET A N 1
ATOM 1493 C CA . MET A 1 185 ? 40.768 -13.975 -54.691 1.00 88.75 185 MET A CA 1
ATOM 1494 C C . MET A 1 185 ? 40.332 -14.554 -56.046 1.00 88.75 185 MET A C 1
ATOM 1496 O O . MET A 1 185 ? 41.172 -15.043 -56.797 1.00 88.75 185 MET A O 1
ATOM 1500 N N . ASN A 1 186 ? 39.048 -14.440 -56.407 1.00 88.81 186 ASN A N 1
ATOM 1501 C CA . ASN A 1 186 ? 38.549 -14.913 -57.703 1.00 88.81 186 ASN A CA 1
ATOM 1502 C C . ASN A 1 186 ? 39.173 -14.157 -58.887 1.00 88.81 186 ASN A C 1
ATOM 1504 O O . ASN A 1 186 ? 39.527 -14.786 -59.883 1.00 88.81 186 ASN A O 1
ATOM 1508 N N . ARG A 1 187 ? 39.348 -12.829 -58.780 1.00 83.75 187 ARG A N 1
ATOM 1509 C CA . ARG A 1 187 ? 40.056 -12.032 -59.799 1.00 83.75 187 ARG A CA 1
ATOM 1510 C C . ARG A 1 187 ? 41.491 -12.518 -59.975 1.00 83.75 187 ARG A C 1
ATOM 1512 O O . ARG A 1 187 ? 41.900 -12.807 -61.096 1.00 83.75 187 ARG A O 1
ATOM 1519 N N . ASN A 1 188 ? 42.227 -12.684 -58.879 1.00 78.38 188 ASN A N 1
ATOM 1520 C CA . ASN A 1 188 ? 43.608 -13.164 -58.928 1.00 78.38 188 ASN A CA 1
ATOM 1521 C C . ASN A 1 188 ? 43.702 -14.568 -59.547 1.00 78.38 188 ASN A C 1
ATOM 1523 O O . ASN A 1 188 ? 44.576 -14.809 -60.373 1.00 78.38 188 ASN A O 1
ATOM 1527 N N . ASN A 1 189 ? 42.761 -15.464 -59.230 1.00 72.75 189 ASN A N 1
ATOM 1528 C CA . ASN A 1 189 ? 42.718 -16.809 -59.808 1.00 72.75 189 ASN A CA 1
ATOM 1529 C C . ASN A 1 189 ? 42.437 -16.787 -61.327 1.00 72.75 189 ASN A C 1
ATOM 1531 O O . ASN A 1 189 ? 43.063 -17.523 -62.087 1.00 72.75 189 ASN A O 1
ATOM 1535 N N . SER A 1 190 ? 41.564 -15.885 -61.801 1.00 66.50 190 SER A N 1
ATOM 1536 C CA . SER A 1 190 ? 41.320 -15.699 -63.242 1.00 66.50 190 SER A CA 1
ATOM 1537 C C . SER A 1 190 ? 42.525 -15.123 -63.999 1.00 66.50 190 SER A C 1
ATOM 1539 O O . SER A 1 190 ? 42.759 -15.504 -65.142 1.00 66.50 190 SER A O 1
ATOM 1541 N N . HIS A 1 191 ? 43.330 -14.267 -63.357 1.00 59.25 191 HIS A N 1
ATOM 1542 C CA . HIS A 1 191 ? 44.578 -13.761 -63.938 1.00 59.25 191 HIS A CA 1
ATOM 1543 C C . HIS A 1 191 ? 45.689 -14.824 -63.977 1.00 59.25 191 HIS A C 1
ATOM 1545 O O . HIS A 1 191 ? 46.520 -14.794 -64.880 1.00 59.25 191 HIS A O 1
ATOM 1551 N N . PHE A 1 192 ? 45.691 -15.786 -63.049 1.00 54.88 192 PHE A N 1
ATOM 1552 C CA . PHE A 1 192 ? 46.675 -16.876 -63.024 1.00 54.88 192 PHE A CA 1
ATOM 1553 C C . PHE A 1 192 ? 46.336 -18.017 -64.002 1.00 54.88 192 PHE A C 1
ATOM 1555 O O . PHE A 1 192 ? 47.233 -18.652 -64.548 1.00 54.88 192 PHE A O 1
ATOM 1562 N N . SER A 1 193 ? 45.048 -18.234 -64.296 1.00 58.28 193 SER A N 1
ATOM 1563 C CA . SER A 1 193 ? 44.573 -19.257 -65.244 1.00 58.28 193 SER A CA 1
ATOM 1564 C C . SER A 1 193 ? 44.953 -18.991 -66.713 1.00 58.28 193 SER A C 1
ATOM 1566 O O . SER A 1 193 ? 44.777 -19.878 -67.546 1.00 58.28 193 SER A O 1
ATOM 1568 N N . GLY A 1 194 ? 45.452 -17.794 -67.047 1.00 52.34 194 GLY A N 1
ATOM 1569 C CA . GLY A 1 194 ? 45.969 -17.452 -68.379 1.00 52.34 194 GLY A CA 1
ATOM 1570 C C . GLY A 1 194 ? 47.458 -17.757 -68.579 1.00 52.34 194 GLY A C 1
ATOM 1571 O O . GLY A 1 194 ? 47.979 -17.551 -69.675 1.00 52.34 194 GLY A O 1
ATOM 1572 N N . ALA A 1 195 ? 48.160 -18.238 -67.546 1.00 56.09 195 ALA A N 1
ATOM 1573 C CA . ALA A 1 195 ? 49.547 -18.662 -67.675 1.00 56.09 195 ALA A CA 1
ATOM 1574 C C . ALA A 1 195 ? 49.604 -20.031 -68.368 1.00 56.09 195 ALA A C 1
ATOM 1576 O O . ALA A 1 195 ? 49.256 -21.062 -67.797 1.00 56.09 195 ALA A O 1
ATOM 1577 N N . ASN A 1 196 ? 50.038 -20.016 -69.627 1.00 54.91 196 ASN A N 1
ATOM 1578 C CA . ASN A 1 196 ? 50.283 -21.197 -70.446 1.00 54.91 196 ASN A CA 1
ATOM 1579 C C . ASN A 1 196 ? 51.163 -22.211 -69.669 1.00 54.91 196 ASN A C 1
ATOM 1581 O O . ASN A 1 196 ? 52.294 -21.858 -69.311 1.00 54.91 196 ASN A O 1
ATOM 1585 N N . PRO A 1 197 ? 50.704 -23.452 -69.398 1.00 56.47 197 PRO A N 1
ATOM 1586 C CA . PRO A 1 197 ? 51.443 -24.421 -68.575 1.00 56.47 197 PRO A CA 1
ATOM 1587 C C . PRO A 1 197 ? 52.821 -24.791 -69.153 1.00 56.47 197 PRO A C 1
ATOM 1589 O O . PRO A 1 197 ? 53.684 -25.283 -68.428 1.00 56.47 197 PRO A O 1
ATOM 1592 N N . ALA A 1 198 ? 53.073 -24.483 -70.430 1.00 55.78 198 ALA A N 1
ATOM 1593 C CA . ALA A 1 198 ? 54.372 -24.661 -71.072 1.00 55.78 198 ALA A CA 1
ATOM 1594 C C . ALA A 1 198 ? 55.491 -23.780 -70.473 1.00 55.78 198 ALA A C 1
ATOM 1596 O O . ALA A 1 198 ? 56.648 -24.196 -70.451 1.00 55.78 198 ALA A O 1
ATOM 1597 N N . ALA A 1 199 ? 55.173 -22.592 -69.940 1.00 53.25 199 ALA A N 1
ATOM 1598 C CA . ALA A 1 199 ? 56.185 -21.686 -69.384 1.00 53.25 199 ALA A CA 1
ATOM 1599 C C . ALA A 1 199 ? 56.643 -22.096 -67.971 1.00 53.25 199 ALA A C 1
ATOM 1601 O O . ALA A 1 199 ? 57.803 -21.901 -67.615 1.00 53.25 199 ALA A O 1
ATOM 1602 N N . ALA A 1 200 ? 55.763 -22.718 -67.178 1.00 53.94 200 ALA A N 1
ATOM 1603 C CA . ALA A 1 200 ? 56.106 -23.197 -65.838 1.00 53.94 200 ALA A CA 1
ATOM 1604 C C . ALA A 1 200 ? 57.038 -24.424 -65.877 1.00 53.94 200 ALA A C 1
ATOM 1606 O O . ALA A 1 200 ? 57.895 -24.571 -65.007 1.00 53.94 200 ALA A O 1
ATOM 1607 N N . SER A 1 201 ? 56.928 -25.263 -66.916 1.00 53.09 201 SER A N 1
ATOM 1608 C CA . SER A 1 201 ? 57.807 -26.425 -67.092 1.00 53.09 201 SER A CA 1
ATOM 1609 C C . SER A 1 201 ? 59.252 -26.017 -67.409 1.00 53.09 201 SER A C 1
ATOM 1611 O O . SER A 1 201 ? 60.182 -26.616 -66.880 1.00 53.09 201 SER A O 1
ATOM 1613 N N . LEU A 1 202 ? 59.455 -24.953 -68.196 1.00 54.72 202 LEU A N 1
ATOM 1614 C CA . LEU A 1 202 ? 60.789 -24.439 -68.540 1.00 54.72 202 LEU A CA 1
ATOM 1615 C C . LEU A 1 202 ? 61.534 -23.847 -67.334 1.00 54.72 202 LEU A C 1
ATOM 1617 O O . LEU A 1 202 ? 62.739 -24.041 -67.211 1.00 54.72 202 LEU A O 1
ATOM 1621 N N . VAL A 1 203 ? 60.837 -23.179 -66.408 1.00 56.56 203 VAL A N 1
ATOM 1622 C CA . VAL A 1 203 ? 61.470 -22.616 -65.198 1.00 56.56 203 VAL A CA 1
ATOM 1623 C C . VAL A 1 203 ? 61.941 -23.721 -64.242 1.00 56.56 203 VAL A C 1
ATOM 1625 O O . VAL A 1 203 ? 63.014 -23.597 -63.646 1.00 56.56 203 VAL A O 1
ATOM 1628 N N . ILE A 1 204 ? 61.191 -24.824 -64.132 1.00 58.12 204 ILE A N 1
ATOM 1629 C CA . ILE A 1 204 ? 61.598 -25.994 -63.335 1.00 58.12 204 ILE A CA 1
ATOM 1630 C C . ILE A 1 204 ? 62.782 -26.721 -63.999 1.00 58.12 204 ILE A C 1
ATOM 1632 O O . ILE A 1 204 ? 63.730 -27.083 -63.306 1.00 58.12 204 ILE A O 1
ATOM 1636 N N . THR A 1 205 ? 62.794 -26.873 -65.328 1.00 56.34 205 THR A N 1
ATOM 1637 C CA . THR A 1 205 ? 63.926 -27.498 -66.041 1.00 56.34 205 THR A CA 1
ATOM 1638 C C . THR A 1 205 ? 65.207 -26.661 -65.937 1.00 56.34 205 THR A C 1
ATOM 1640 O O . THR A 1 205 ? 66.250 -27.197 -65.573 1.00 56.34 205 THR A O 1
ATOM 1643 N N . ILE A 1 206 ? 65.136 -25.337 -66.128 1.00 57.66 206 ILE A N 1
ATOM 1644 C CA . ILE A 1 206 ? 66.315 -24.451 -66.035 1.00 57.66 206 ILE A CA 1
ATOM 1645 C C . ILE A 1 206 ? 66.896 -24.426 -64.611 1.00 57.66 206 ILE A C 1
ATOM 1647 O O . ILE A 1 206 ? 68.112 -24.355 -64.439 1.00 57.66 206 ILE A O 1
ATOM 1651 N N . THR A 1 207 ? 66.061 -24.523 -63.569 1.00 57.50 207 THR A N 1
ATOM 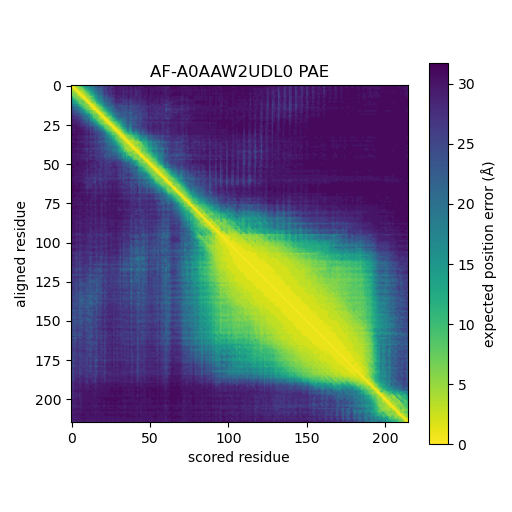1652 C CA . THR A 1 207 ? 66.558 -24.597 -62.181 1.00 57.50 207 THR A CA 1
ATOM 1653 C C . THR A 1 207 ? 67.157 -25.957 -61.814 1.00 57.50 207 THR A C 1
ATOM 1655 O O . THR A 1 207 ? 67.997 -26.007 -60.914 1.00 57.50 207 THR A O 1
ATOM 1658 N N . PHE A 1 208 ? 66.791 -27.040 -62.506 1.00 57.12 208 PHE A N 1
ATOM 1659 C CA . PHE A 1 208 ? 67.411 -28.354 -62.314 1.00 57.12 208 PHE A CA 1
ATOM 1660 C C . PHE A 1 208 ? 68.765 -28.459 -63.036 1.00 57.12 208 PHE A C 1
ATOM 1662 O O . PHE A 1 208 ? 69.739 -28.901 -62.428 1.00 57.12 208 PHE A O 1
ATOM 1669 N N . GLU A 1 209 ? 68.867 -27.949 -64.270 1.00 55.75 209 GLU A N 1
ATOM 1670 C CA . GLU A 1 209 ? 70.121 -27.909 -65.045 1.00 55.75 209 GLU A CA 1
ATOM 1671 C C . GLU A 1 209 ? 71.212 -27.093 -64.320 1.00 55.75 209 GLU A C 1
ATOM 1673 O O . GLU A 1 209 ? 72.362 -27.514 -64.222 1.00 55.75 209 GLU A O 1
ATOM 1678 N N . ASN A 1 210 ? 70.842 -25.966 -63.698 1.00 55.53 210 ASN A N 1
ATOM 1679 C CA . ASN A 1 210 ? 71.785 -25.114 -62.960 1.00 55.53 210 ASN A CA 1
ATOM 1680 C C . ASN A 1 210 ? 72.184 -25.662 -61.577 1.00 55.53 210 ASN A C 1
ATOM 1682 O O . ASN A 1 210 ? 73.127 -25.162 -60.965 1.00 55.53 210 ASN A O 1
ATOM 1686 N N . ARG A 1 211 ? 71.464 -26.666 -61.054 1.00 57.00 211 ARG A N 1
ATOM 1687 C CA . ARG A 1 211 ? 71.788 -27.316 -59.772 1.00 57.00 211 ARG A CA 1
ATOM 1688 C C . ARG A 1 211 ? 72.656 -28.570 -59.952 1.00 57.00 211 ARG A C 1
ATOM 1690 O O . ARG A 1 211 ? 73.297 -28.980 -58.990 1.00 57.00 211 ARG A O 1
ATOM 1697 N N . TYR A 1 212 ? 72.715 -29.142 -61.158 1.00 59.59 212 TYR A N 1
ATOM 1698 C CA . TYR A 1 212 ? 73.452 -30.384 -61.434 1.00 59.59 212 TYR A CA 1
ATOM 1699 C C . TYR A 1 212 ? 74.459 -30.304 -62.600 1.00 59.59 212 TYR A C 1
ATOM 1701 O O . TYR A 1 212 ? 75.115 -31.298 -62.889 1.00 59.59 212 TYR A O 1
ATOM 1709 N N . GLY A 1 213 ? 74.624 -29.144 -63.245 1.00 58.50 213 GLY A N 1
ATOM 1710 C CA . GLY A 1 213 ? 75.469 -28.972 -64.437 1.00 58.50 213 GLY A CA 1
ATOM 1711 C C . GLY A 1 213 ? 76.882 -28.408 -64.231 1.00 58.50 213 GLY A C 1
ATOM 1712 O O . GLY A 1 213 ? 77.475 -27.974 -65.209 1.00 58.50 213 GLY A O 1
ATOM 1713 N N . ASN A 1 214 ? 77.429 -28.385 -63.010 1.00 56.22 214 ASN A N 1
ATOM 1714 C CA . ASN A 1 214 ? 78.844 -28.049 -62.777 1.00 56.22 214 ASN A CA 1
ATOM 1715 C C . ASN A 1 214 ? 79.570 -29.251 -62.152 1.00 56.22 214 ASN A C 1
ATOM 1717 O O . ASN A 1 214 ? 79.744 -29.327 -60.934 1.00 56.22 214 ASN A O 1
ATOM 1721 N N . CYS A 1 215 ? 79.950 -30.201 -63.006 1.00 52.44 215 CYS A N 1
ATOM 1722 C CA . CYS A 1 215 ? 81.119 -31.060 -62.819 1.00 52.44 215 CYS A CA 1
ATOM 1723 C C . CYS A 1 215 ? 82.161 -30.641 -63.853 1.00 52.44 215 CYS A C 1
ATOM 1725 O O . CYS A 1 215 ? 81.751 -30.423 -65.016 1.00 52.44 215 CYS A O 1
#

Organism: NCBI:txid2727402

pLDDT: mean 71.16, std 23.54, range [34.69, 98.88]

InterPro domains:
  IPR005516 Remorin, C-terminal [PF03763] (89-187)

Foldseek 3Di:
DDDDDDDDDDDDDDDPPDDDDDDDDDDDDDDDDDDPVVVVVVVPVVPPDDPDDDDDDDPDPDPDDDDPPPPPPCPVVCVVVVVVVVVVVVVVVVVVVVVVVVVVVVVVVVVVVVVVVVVVVVVVVVVVVVVVVVVVVVVVVVVVVVVVVVVVVVVVVVVVVVVVVVVVVVVVVVVVVVVVVVVVVVVVVVVVVPPDVVVVVVVVVVVVCVVPVDD

Sequence (215 aa):
MPDTIQKHVSSRHNTPANRSGPLTPTSIDGSNTIDITQLQECHLAKLQVGSTQFDSVTSNWSSREEEEEDVSKSLRHFEMSSECRRSVSESRSCTWEEEEKTKSCRRYQREEAKIQAWVNLQSAKAEAESRKLEVKIQKMRSNLEEKLMKRMADVHRKAEEWRAAAQFQHSEQIRKVGQQARKVMNRNNSHFSGANPAAASLVITITFENRYGNC

Solvent-accessible surface area (backbone atoms only — not comparable to full-atom values): 13592 Å² total; per-residue (Å²): 136,87,84,82,86,79,86,82,85,87,84,86,82,88,75,91,88,79,92,83,87,86,85,88,82,92,84,90,83,85,89,88,80,85,55,76,67,61,64,57,57,71,64,57,72,79,74,74,79,74,97,70,91,78,79,93,73,89,76,81,82,76,87,74,92,78,74,89,78,70,68,80,77,46,70,85,56,45,60,68,50,46,52,51,51,47,53,54,50,51,52,51,50,52,52,50,52,52,52,51,52,51,52,49,51,56,51,51,54,50,52,51,52,50,52,50,52,51,53,50,50,53,50,52,51,53,48,51,54,51,52,54,51,50,53,50,51,52,51,52,51,51,54,52,50,52,54,49,51,52,53,50,50,53,51,52,50,53,52,46,54,50,51,52,51,51,52,51,55,50,51,52,50,52,51,51,52,52,52,51,53,51,52,53,52,53,52,53,51,60,64,55,72,70,60,59,69,72,61,61,53,52,56,56,50,56,58,49,49,74,73,71,67,85,127

Mean predicted aligned error: 21.47 Å

Radius of gyration: 61.24 Å; Cα contacts (8 Å, |Δi|>4): 1; chains: 1; bounding box: 138×64×159 Å

Secondary structure (DSSP, 8-state):
-PPP-------------------------SS----HHHHHHHHHTTS--------------------SSSGGGSHHHHHHHHHHHHHHHHHHHHHHHHHHHHHHHHHHHHHHHHHHHHHHHHHHHHHHHHHHHHHHHHHHHHHHHHHHHHHHHHHHHHHHHHHHHHHHHHHHHHHHHHHHHHHHHHHHHHHHTTS-HHHHHHHHHHHHHHHH---